Protein AF-A0A968LNF5-F1 (afdb_monomer)

Foldseek 3Di:
DDDDDDDDPDDDDPDCDVVNVVVVVVVVVVVLVVLLVLLLVLVVVVCVVPNPPDDSQSSCVSSVHDGPPSCVPAVDPLLSLLVNLLVVVVVLLVVLLVCPVVPDPQNLLSNLVSVVVCLSNLVCLLCVVVPSVPPDDPVSVVVSVVSLVVSQVVCQVSVCVVQPQDRSSVLVVVLSVLSNVLSPQQDDDPVVVVVCPDPVNVVSHRDRSVSSSVVSVVVSVVSVVVVD

Structure (mmCIF, N/CA/C/O backbone):
data_AF-A0A968LNF5-F1
#
_entry.id   AF-A0A968LNF5-F1
#
loop_
_atom_site.group_PDB
_atom_site.id
_atom_site.type_symbol
_atom_site.label_atom_id
_atom_site.label_alt_id
_atom_site.label_comp_id
_atom_site.label_asym_id
_atom_site.label_entity_id
_atom_site.label_seq_id
_atom_site.pdbx_PDB_ins_code
_atom_site.Cartn_x
_atom_site.Cartn_y
_atom_site.Cartn_z
_atom_site.occupancy
_atom_site.B_iso_or_equiv
_atom_site.auth_seq_id
_atom_site.auth_comp_id
_atom_site.auth_asym_id
_atom_site.auth_atom_id
_atom_site.pdbx_PDB_model_num
ATOM 1 N N . MET A 1 1 ? -6.238 -28.838 82.052 1.00 38.56 1 MET A N 1
ATOM 2 C CA . MET A 1 1 ? -7.611 -29.015 81.545 1.00 38.56 1 MET A CA 1
ATOM 3 C C . MET A 1 1 ? -8.061 -27.668 81.002 1.00 38.56 1 MET A C 1
ATOM 5 O O . MET A 1 1 ? -8.208 -26.760 81.797 1.00 38.56 1 MET A O 1
ATOM 9 N N . VAL A 1 2 ? -8.191 -27.586 79.670 1.00 37.94 2 VAL A N 1
ATOM 10 C CA . VAL A 1 2 ? -9.057 -26.673 78.888 1.00 37.94 2 VAL A CA 1
ATOM 11 C C . VAL A 1 2 ? -8.711 -25.160 78.929 1.00 37.94 2 VAL A C 1
ATOM 13 O O . VAL A 1 2 ? -8.765 -24.549 79.983 1.00 37.94 2 VAL A O 1
ATOM 16 N N . SER A 1 3 ? -8.166 -24.566 77.849 1.00 34.91 3 SER A N 1
ATOM 17 C CA . SER A 1 3 ? -8.835 -24.021 76.629 1.00 34.91 3 SER A CA 1
ATOM 18 C C . SER A 1 3 ? -9.574 -22.697 76.914 1.00 34.91 3 SER A C 1
ATOM 20 O O . SER A 1 3 ? -10.456 -22.688 77.761 1.00 34.91 3 SER A O 1
ATOM 22 N N . LYS A 1 4 ? -9.202 -21.543 76.336 1.00 39.31 4 LYS A N 1
ATOM 23 C CA . LYS A 1 4 ? -9.664 -20.918 75.060 1.00 39.31 4 LYS A CA 1
ATOM 24 C C . LYS A 1 4 ? -9.410 -19.396 75.216 1.00 39.31 4 LYS A C 1
ATOM 26 O O . LYS A 1 4 ? -9.381 -18.948 76.355 1.00 39.31 4 LYS A O 1
ATOM 31 N N . ASP A 1 5 ? -9.320 -18.491 74.248 1.00 40.66 5 ASP A N 1
ATOM 32 C CA . ASP A 1 5 ? -9.231 -18.411 72.784 1.00 40.66 5 ASP A CA 1
ATOM 33 C C . ASP A 1 5 ? -9.095 -16.893 72.480 1.00 40.66 5 ASP A C 1
ATOM 35 O O . ASP A 1 5 ? -9.626 -16.098 73.250 1.00 40.66 5 ASP A O 1
ATOM 39 N N . PHE A 1 6 ? -8.444 -16.546 71.357 1.00 38.19 6 PHE A N 1
ATOM 40 C CA . PHE A 1 6 ? -8.710 -15.405 70.444 1.00 38.19 6 PHE A CA 1
ATOM 41 C C . PHE A 1 6 ? -8.764 -13.959 71.010 1.00 38.19 6 PHE A C 1
ATOM 43 O O . PHE A 1 6 ? -9.465 -13.650 71.957 1.00 38.19 6 PHE A O 1
ATOM 50 N N . ASP A 1 7 ? -8.085 -12.971 70.422 1.00 37.69 7 ASP A N 1
ATOM 51 C CA . ASP A 1 7 ? -8.324 -12.567 69.036 1.00 37.69 7 ASP A CA 1
ATOM 52 C C . ASP A 1 7 ? -7.113 -11.867 68.393 1.00 37.69 7 ASP A C 1
ATOM 54 O O . ASP A 1 7 ? -6.412 -11.059 69.008 1.00 37.69 7 ASP A O 1
ATOM 58 N N . ALA A 1 8 ? -6.887 -12.198 67.125 1.00 40.66 8 ALA A N 1
ATOM 59 C CA . ALA A 1 8 ? -5.811 -11.705 66.286 1.00 40.66 8 ALA A CA 1
ATOM 60 C C . ALA A 1 8 ? -6.389 -10.726 65.258 1.00 40.66 8 ALA A C 1
ATOM 62 O O . ALA A 1 8 ? -6.975 -11.137 64.259 1.00 40.66 8 ALA A O 1
ATOM 63 N N . SER A 1 9 ? -6.156 -9.426 65.446 1.00 38.00 9 SER A N 1
ATOM 64 C CA . SER A 1 9 ? -6.367 -8.441 64.381 1.00 38.00 9 SER A CA 1
ATOM 65 C C . SER A 1 9 ? -5.212 -8.526 63.382 1.00 38.00 9 SER A C 1
ATOM 67 O O . SER A 1 9 ? -4.176 -7.880 63.538 1.00 38.00 9 SER A O 1
ATOM 69 N N . THR A 1 10 ? -5.389 -9.349 62.353 1.00 38.72 10 THR A N 1
ATOM 70 C CA . THR A 1 10 ? -4.507 -9.438 61.187 1.00 38.72 10 THR A CA 1
ATOM 71 C C . THR A 1 10 ? -4.973 -8.450 60.117 1.00 38.72 10 THR A C 1
ATOM 73 O O . THR A 1 10 ? -5.981 -8.664 59.451 1.00 38.72 10 THR A O 1
ATOM 76 N N . SER A 1 11 ? -4.223 -7.364 59.919 1.00 45.16 11 SER A N 1
ATOM 77 C CA . SER A 1 11 ? -4.259 -6.634 58.645 1.00 45.16 11 SER A CA 1
ATOM 78 C C . SER A 1 11 ? -3.631 -7.518 57.555 1.00 45.16 11 SER A C 1
ATOM 80 O O . SER A 1 1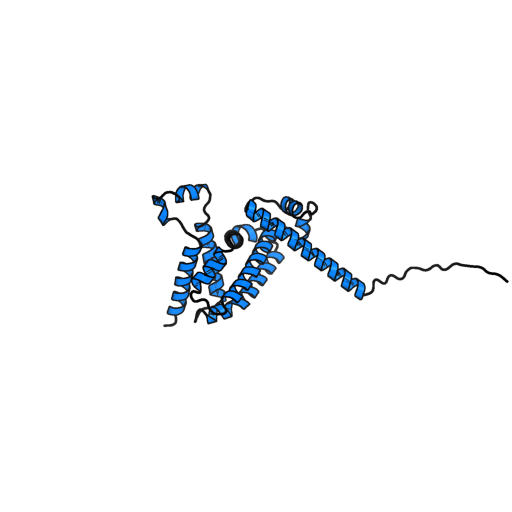1 ? -2.598 -8.142 57.818 1.00 45.16 11 SER A O 1
ATOM 82 N N . PRO A 1 12 ? -4.199 -7.596 56.339 1.00 48.00 12 PRO A N 1
ATOM 83 C CA . PRO A 1 12 ? -3.609 -8.389 55.267 1.00 48.00 12 PRO A CA 1
ATOM 84 C C . PRO A 1 12 ? -2.342 -7.699 54.731 1.00 48.00 12 PRO A C 1
ATOM 86 O O . PRO A 1 12 ? -2.328 -6.472 54.601 1.00 48.00 12 PRO A O 1
ATOM 89 N N . PRO A 1 13 ? -1.272 -8.439 54.386 1.00 47.69 13 PRO A N 1
ATOM 90 C CA . PRO A 1 13 ? -0.140 -7.852 53.695 1.00 47.69 13 PRO A CA 1
ATOM 91 C C . PRO A 1 13 ? -0.510 -7.638 52.222 1.00 47.69 13 PRO A C 1
ATOM 93 O O . PRO A 1 13 ? -0.674 -8.589 51.454 1.00 47.69 13 PRO A O 1
ATOM 96 N N . ASP A 1 14 ? -0.603 -6.372 51.823 1.00 62.22 14 ASP A N 1
ATOM 97 C CA . ASP A 1 14 ? -0.502 -5.946 50.429 1.00 62.22 14 ASP A CA 1
ATOM 98 C C . ASP A 1 14 ? 0.852 -6.391 49.862 1.00 62.22 14 ASP A C 1
ATOM 100 O O . ASP A 1 14 ? 1.885 -5.763 50.095 1.00 62.22 14 ASP A O 1
ATOM 104 N N . ALA A 1 15 ? 0.878 -7.489 49.107 1.00 51.22 15 ALA A N 1
ATOM 105 C CA . ALA A 1 15 ? 2.096 -7.909 48.419 1.00 51.22 15 ALA A CA 1
ATOM 106 C C . ALA A 1 15 ? 1.806 -8.707 47.145 1.00 51.22 15 ALA A C 1
ATOM 108 O O . ALA A 1 15 ? 2.172 -9.875 47.013 1.00 51.22 15 ALA A O 1
ATOM 109 N N . ASN A 1 16 ? 1.220 -8.047 46.143 1.00 57.00 16 ASN A N 1
ATOM 110 C CA . ASN A 1 16 ? 1.291 -8.538 44.768 1.00 57.00 16 ASN A CA 1
ATOM 111 C C . ASN A 1 16 ? 2.784 -8.562 44.347 1.00 57.00 16 ASN A C 1
ATOM 113 O O . ASN A 1 16 ? 3.426 -7.521 44.156 1.00 57.00 16 ASN A O 1
ATOM 117 N N . THR A 1 17 ? 3.389 -9.751 44.307 1.00 54.50 17 THR A N 1
ATOM 118 C CA . THR A 1 17 ? 4.845 -9.953 44.170 1.00 54.50 17 THR A CA 1
ATOM 119 C C . THR A 1 17 ? 5.332 -9.459 42.791 1.00 54.50 17 THR A C 1
ATOM 121 O O . THR A 1 17 ? 4.572 -9.535 41.822 1.00 54.50 17 THR A O 1
ATOM 124 N N . PRO A 1 18 ? 6.575 -8.957 42.617 1.00 57.06 18 PRO A N 1
ATOM 125 C CA . PRO A 1 18 ? 7.067 -8.454 41.321 1.00 57.06 18 PRO A CA 1
ATOM 126 C C . PRO A 1 18 ? 6.871 -9.428 40.143 1.00 57.06 18 PRO A C 1
ATOM 128 O O . PRO A 1 18 ? 6.516 -9.010 39.042 1.00 57.06 18 PRO A O 1
ATOM 131 N N . ALA A 1 19 ? 6.993 -10.735 40.395 1.00 57.72 19 ALA A N 1
ATOM 132 C CA . ALA A 1 19 ? 6.740 -11.788 39.411 1.00 57.72 19 ALA A CA 1
ATOM 133 C C . ALA A 1 19 ? 5.259 -11.896 38.985 1.00 57.72 19 ALA A C 1
ATOM 135 O O . ALA A 1 19 ? 4.971 -12.187 37.823 1.00 57.72 19 ALA A O 1
ATOM 136 N N . GLN A 1 20 ? 4.310 -11.632 39.890 1.00 57.16 20 GLN A N 1
ATOM 137 C CA . GLN A 1 20 ? 2.877 -11.587 39.574 1.00 57.16 20 GLN A CA 1
ATOM 138 C C . GLN A 1 20 ? 2.529 -10.319 38.785 1.00 57.16 20 GLN A C 1
ATOM 140 O O . GLN A 1 20 ? 1.835 -10.416 37.775 1.00 57.16 20 GLN A O 1
ATOM 145 N N . ARG A 1 21 ? 3.113 -9.163 39.138 1.00 60.62 21 ARG A N 1
ATOM 146 C CA . ARG A 1 21 ? 2.990 -7.916 38.355 1.00 60.62 21 ARG A CA 1
ATOM 147 C C . ARG A 1 21 ? 3.552 -8.050 36.935 1.00 60.62 21 ARG A C 1
ATOM 149 O O . ARG A 1 21 ? 2.932 -7.556 35.997 1.00 60.62 21 ARG A O 1
ATOM 156 N N . GLY A 1 22 ? 4.670 -8.757 36.755 1.00 58.44 22 GLY A N 1
ATOM 157 C CA . GLY A 1 22 ? 5.225 -9.071 35.432 1.00 58.44 22 GLY A CA 1
ATOM 158 C C . GLY A 1 22 ? 4.289 -9.937 34.581 1.00 58.44 22 GLY A C 1
ATOM 159 O O . GLY A 1 22 ? 4.019 -9.607 33.427 1.00 58.44 22 GLY A O 1
ATOM 160 N N . LYS A 1 23 ? 3.707 -10.993 35.168 1.00 62.59 23 LYS A N 1
ATOM 161 C CA . LYS A 1 23 ? 2.739 -11.876 34.487 1.00 62.59 23 LYS A CA 1
ATOM 162 C C . LYS A 1 23 ? 1.422 -11.168 34.142 1.00 62.59 23 LYS A C 1
ATOM 164 O O . LYS A 1 23 ? 0.866 -11.407 33.074 1.00 62.59 23 LYS A O 1
ATOM 169 N N . GLN A 1 24 ? 0.933 -10.286 35.015 1.00 65.25 24 GLN A N 1
ATOM 170 C CA . GLN A 1 24 ? -0.302 -9.521 34.800 1.00 65.25 24 GLN A CA 1
ATOM 171 C C . GLN A 1 24 ? -0.126 -8.447 33.713 1.00 65.25 24 GLN A C 1
ATOM 173 O O . GLN A 1 24 ? -0.999 -8.287 32.863 1.00 65.25 24 GLN A O 1
ATOM 178 N N . ARG A 1 25 ? 1.036 -7.775 33.676 1.00 58.59 25 ARG A N 1
ATOM 179 C CA . ARG A 1 25 ? 1.404 -6.822 32.613 1.00 58.59 25 ARG A CA 1
ATOM 180 C C . ARG A 1 25 ? 1.580 -7.501 31.255 1.00 58.59 25 ARG A C 1
ATOM 182 O O . ARG A 1 25 ? 1.054 -6.999 30.268 1.00 58.59 25 ARG A O 1
ATOM 189 N N . ALA A 1 26 ? 2.256 -8.652 31.210 1.00 59.22 26 ALA A N 1
ATOM 190 C CA . ALA A 1 26 ? 2.420 -9.425 29.980 1.00 59.22 26 ALA A CA 1
ATOM 191 C C . ALA A 1 26 ? 1.067 -9.891 29.414 1.00 59.22 26 ALA A C 1
ATOM 193 O O . ALA A 1 26 ? 0.809 -9.700 28.232 1.00 59.22 26 ALA A O 1
ATOM 194 N N . ARG A 1 27 ? 0.163 -10.408 30.263 1.00 63.84 27 ARG A N 1
ATOM 195 C CA . ARG A 1 27 ? -1.207 -10.777 29.858 1.00 63.84 27 ARG A CA 1
ATOM 196 C C . ARG A 1 27 ? -2.001 -9.585 29.319 1.00 63.84 27 ARG A C 1
ATOM 198 O O . ARG A 1 27 ? -2.523 -9.664 28.218 1.00 63.84 27 ARG A O 1
ATOM 205 N N . SER A 1 28 ? -2.001 -8.459 30.033 1.00 72.12 28 SER A N 1
ATOM 206 C CA . SER A 1 28 ? -2.702 -7.242 29.601 1.00 72.12 28 SER A CA 1
ATOM 207 C C . SER A 1 28 ? -2.179 -6.687 28.267 1.00 72.12 28 SER A C 1
ATOM 209 O O . SER A 1 28 ? -2.967 -6.217 27.446 1.00 72.12 28 SER A O 1
ATOM 211 N N . HIS A 1 29 ? -0.868 -6.766 28.016 1.00 66.56 29 HIS A N 1
ATOM 212 C CA . HIS A 1 29 ? -0.280 -6.358 26.739 1.00 66.56 29 HIS A CA 1
ATOM 213 C C . HIS A 1 29 ? -0.664 -7.307 25.593 1.00 66.56 29 HIS A C 1
ATOM 215 O O . HIS A 1 29 ? -1.007 -6.850 24.499 1.00 66.56 29 HIS A O 1
ATOM 221 N N . THR A 1 30 ? -0.643 -8.621 25.840 1.00 70.12 30 THR A N 1
ATOM 222 C CA . THR A 1 30 ? -1.097 -9.632 24.875 1.00 70.12 30 THR A CA 1
ATOM 223 C C . THR A 1 30 ? -2.573 -9.443 24.534 1.00 70.12 30 THR A C 1
ATOM 225 O O . THR A 1 30 ? -2.922 -9.428 23.356 1.00 70.12 30 THR A O 1
ATOM 228 N N . ASP A 1 31 ? -3.421 -9.185 25.531 1.00 82.50 31 ASP A N 1
ATOM 229 C CA . ASP A 1 31 ? -4.847 -8.920 25.328 1.00 82.50 31 ASP A CA 1
ATOM 230 C C . ASP A 1 31 ? -5.063 -7.646 24.502 1.00 82.50 31 ASP A C 1
ATOM 232 O O . ASP A 1 31 ? -5.839 -7.642 23.547 1.00 82.50 31 ASP A O 1
ATOM 236 N N . LYS A 1 32 ? -4.326 -6.568 24.808 1.00 86.62 32 LYS A N 1
ATOM 237 C CA . LYS A 1 32 ? -4.393 -5.312 24.047 1.00 86.62 32 LYS A CA 1
ATOM 238 C C . LYS A 1 32 ? -3.987 -5.516 22.584 1.00 86.62 32 LYS A C 1
ATOM 240 O O . LYS A 1 32 ? -4.643 -4.996 21.683 1.00 86.62 32 LYS A O 1
ATOM 245 N N . THR A 1 33 ? -2.930 -6.287 22.343 1.00 87.94 33 THR A N 1
ATOM 246 C CA . THR A 1 33 ? -2.441 -6.579 20.987 1.00 87.94 33 THR A CA 1
ATOM 247 C C . THR A 1 33 ? -3.454 -7.420 20.215 1.00 87.94 33 THR A C 1
ATOM 249 O O . THR A 1 33 ? -3.820 -7.055 19.103 1.00 87.94 33 THR A O 1
ATOM 252 N N . ALA A 1 34 ? -3.990 -8.477 20.833 1.00 90.38 34 ALA A N 1
ATOM 253 C CA . ALA A 1 34 ? -5.007 -9.329 20.225 1.00 90.38 34 ALA A CA 1
ATOM 254 C C . ALA A 1 34 ? -6.263 -8.537 19.829 1.00 90.38 34 ALA A C 1
ATOM 256 O O . ALA A 1 34 ? -6.794 -8.717 18.734 1.00 90.38 34 ALA A O 1
ATOM 257 N N . ARG A 1 35 ? -6.710 -7.603 20.681 1.00 93.06 35 ARG A N 1
ATOM 258 C CA . ARG A 1 35 ? -7.842 -6.716 20.370 1.00 93.06 35 ARG A CA 1
ATOM 259 C C . ARG A 1 35 ? -7.543 -5.767 19.214 1.00 93.06 35 ARG A C 1
ATOM 261 O O . ARG A 1 35 ? -8.402 -5.591 18.354 1.00 93.06 35 ARG A O 1
ATOM 268 N N . LYS A 1 36 ? -6.335 -5.196 19.159 1.00 93.75 36 LYS A N 1
ATOM 269 C CA . LYS A 1 36 ? -5.905 -4.360 18.029 1.00 93.75 36 LYS A CA 1
ATOM 270 C C . LYS A 1 36 ? -5.938 -5.157 16.719 1.00 93.75 36 LYS A C 1
ATOM 272 O O . LYS A 1 36 ? -6.518 -4.685 15.747 1.00 93.75 36 LYS A O 1
ATOM 277 N N . THR A 1 37 ? -5.402 -6.379 16.713 1.00 93.62 37 THR A N 1
ATOM 278 C CA . THR A 1 37 ? -5.439 -7.280 15.549 1.00 93.62 37 THR A CA 1
ATOM 279 C C . THR A 1 37 ? -6.869 -7.620 15.133 1.00 93.62 37 THR A C 1
ATOM 281 O O . THR A 1 37 ? -7.186 -7.577 13.950 1.00 93.62 37 THR A O 1
ATOM 284 N N . GLN A 1 38 ? -7.756 -7.897 16.092 1.00 95.31 38 GLN A N 1
ATOM 285 C CA . GLN A 1 38 ? -9.162 -8.204 15.819 1.00 95.31 38 GLN A CA 1
ATOM 286 C C . GLN A 1 38 ? -9.891 -7.035 15.134 1.00 95.31 38 GLN A C 1
ATOM 288 O O . GLN A 1 38 ? -10.646 -7.244 14.187 1.00 95.31 38 GLN A O 1
ATOM 293 N N . LEU A 1 39 ? -9.642 -5.801 15.586 1.00 96.56 39 LEU A N 1
ATOM 294 C CA . L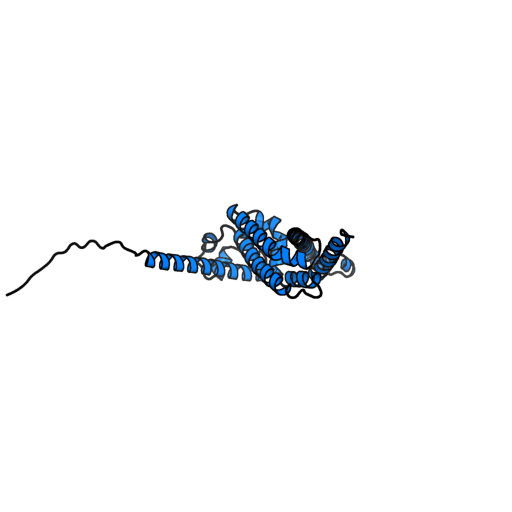EU A 1 39 ? -10.187 -4.590 14.967 1.00 96.56 39 LEU A CA 1
ATOM 295 C C . LEU A 1 39 ? -9.621 -4.353 13.560 1.00 96.56 39 LEU A C 1
ATOM 297 O O . LEU A 1 39 ? -10.382 -4.008 12.660 1.00 96.56 39 LEU A O 1
ATOM 301 N N . LEU A 1 40 ? -8.314 -4.561 13.358 1.00 96.31 40 LEU A N 1
ATOM 302 C CA . LEU A 1 40 ? -7.683 -4.436 12.039 1.00 96.31 40 LEU A CA 1
ATOM 303 C C . LEU A 1 40 ? -8.242 -5.454 11.043 1.00 96.31 40 LEU A C 1
ATOM 305 O O . LEU A 1 40 ? -8.544 -5.086 9.914 1.00 96.31 40 LEU A O 1
ATOM 309 N N . GLN A 1 41 ? -8.444 -6.702 11.471 1.00 96.50 41 GLN A N 1
ATOM 310 C CA . GLN A 1 41 ? -9.043 -7.741 10.635 1.00 96.50 41 GLN A CA 1
ATOM 311 C C . GLN A 1 41 ? -10.483 -7.384 10.238 1.00 96.50 41 GLN A C 1
ATOM 313 O O . GLN A 1 41 ? -10.837 -7.441 9.063 1.00 96.50 41 GLN A O 1
ATOM 318 N N . ALA A 1 42 ? -11.296 -6.936 11.199 1.00 97.06 42 ALA A N 1
ATOM 319 C CA . ALA A 1 42 ? -12.662 -6.494 10.930 1.00 97.06 42 ALA A CA 1
ATOM 320 C C . ALA A 1 42 ? -12.707 -5.306 9.952 1.00 97.06 42 ALA A C 1
ATOM 322 O O . ALA A 1 42 ? -13.553 -5.266 9.060 1.00 97.06 42 ALA A O 1
ATOM 323 N N . ALA A 1 43 ? -11.789 -4.349 10.097 1.00 96.62 43 ALA A N 1
ATOM 324 C CA . ALA A 1 43 ? -11.680 -3.226 9.178 1.00 96.62 43 ALA A CA 1
ATOM 325 C C . ALA A 1 43 ? -11.203 -3.643 7.784 1.00 96.62 43 ALA A C 1
ATOM 327 O O . ALA A 1 43 ? -11.738 -3.146 6.799 1.00 96.62 43 ALA A O 1
ATOM 328 N N . ALA A 1 44 ? -10.245 -4.569 7.690 1.00 95.88 44 ALA A N 1
ATOM 329 C CA . ALA A 1 44 ? -9.766 -5.105 6.421 1.00 95.88 44 ALA A CA 1
ATOM 330 C C . ALA A 1 44 ? -10.901 -5.761 5.626 1.00 95.88 44 ALA A C 1
ATOM 332 O O . ALA A 1 44 ? -11.051 -5.493 4.438 1.00 95.88 44 ALA A O 1
ATOM 333 N N . GLU A 1 45 ? -11.726 -6.566 6.296 1.00 96.00 45 GLU A N 1
ATOM 334 C CA . GLU A 1 45 ? -12.892 -7.213 5.692 1.00 96.00 45 GLU A CA 1
ATOM 335 C C . GLU A 1 45 ? -13.950 -6.193 5.246 1.00 96.00 45 GLU A C 1
ATOM 337 O O . GLU A 1 45 ? -14.407 -6.247 4.108 1.00 96.00 45 GLU A O 1
ATOM 342 N N . LEU A 1 46 ? -14.306 -5.222 6.099 1.00 95.94 46 LEU A N 1
ATOM 343 C CA . LEU A 1 46 ? -15.254 -4.158 5.725 1.00 95.94 46 LEU A CA 1
ATOM 344 C C . LEU A 1 46 ? -14.749 -3.313 4.557 1.00 95.94 46 LEU A C 1
ATOM 346 O O . LEU A 1 46 ? -15.534 -2.917 3.700 1.00 95.94 46 LEU A O 1
ATOM 350 N N . HIS A 1 47 ? -13.448 -3.041 4.523 1.00 94.12 47 HIS A N 1
ATOM 351 C CA . HIS A 1 47 ? -12.836 -2.272 3.455 1.00 94.12 47 HIS A CA 1
ATOM 352 C C . HIS A 1 47 ? -12.836 -3.042 2.131 1.00 94.12 47 HIS A C 1
ATOM 354 O O . HIS A 1 47 ? -13.122 -2.460 1.099 1.00 94.12 47 HIS A O 1
ATOM 360 N N . THR A 1 48 ? -12.621 -4.360 2.144 1.00 91.06 48 THR A N 1
ATOM 361 C CA . THR A 1 48 ? -12.775 -5.191 0.936 1.00 91.06 48 THR A CA 1
ATOM 362 C C . THR A 1 48 ? -14.221 -5.253 0.432 1.00 91.06 48 THR A C 1
ATOM 364 O O . THR A 1 48 ? -14.445 -5.393 -0.766 1.00 91.06 48 THR A O 1
ATOM 367 N N . GLU A 1 49 ? -15.212 -5.160 1.320 1.00 90.50 49 GLU A N 1
ATOM 368 C CA . GLU A 1 49 ? -16.630 -5.209 0.943 1.00 90.50 49 GLU A CA 1
ATOM 369 C C . GLU A 1 49 ? -17.160 -3.871 0.403 1.00 90.50 49 GLU A C 1
ATOM 371 O O . GLU A 1 49 ? -18.066 -3.860 -0.433 1.00 90.50 49 GLU A O 1
ATOM 376 N N . ARG A 1 50 ? -16.676 -2.746 0.944 1.00 88.56 50 ARG A N 1
ATOM 377 C CA . ARG A 1 50 ? -17.321 -1.426 0.816 1.00 88.56 50 ARG A CA 1
ATOM 378 C C . ARG A 1 50 ? -16.331 -0.270 0.646 1.00 88.56 50 ARG A C 1
ATOM 380 O O . ARG A 1 50 ? -16.698 0.873 0.907 1.00 88.56 50 ARG A O 1
ATOM 387 N N . ASP A 1 51 ? -15.083 -0.539 0.278 1.00 86.88 51 ASP A N 1
ATOM 388 C CA . ASP A 1 51 ? -14.012 0.456 0.170 1.00 86.88 51 ASP A CA 1
ATOM 389 C C . ASP A 1 51 ? -13.953 1.339 1.433 1.00 86.88 51 ASP A C 1
ATOM 391 O O . ASP A 1 51 ? -13.917 0.849 2.567 1.00 86.88 51 ASP A O 1
ATOM 395 N N . LEU A 1 52 ? -13.949 2.662 1.287 1.00 86.81 52 LEU A N 1
ATOM 396 C CA . LEU A 1 52 ? -13.961 3.607 2.401 1.00 86.81 52 LEU A CA 1
ATOM 397 C C . LEU A 1 52 ? -15.369 3.867 2.967 1.00 86.81 52 LEU A C 1
ATOM 399 O O . LEU A 1 52 ? -15.515 4.742 3.812 1.00 86.81 52 LEU A O 1
ATOM 403 N N . GLU A 1 53 ? -16.417 3.141 2.589 1.00 91.19 53 GLU A N 1
ATOM 404 C CA . GLU A 1 53 ? -17.799 3.422 3.009 1.00 91.19 53 GLU A CA 1
ATOM 405 C C . GLU A 1 53 ? -18.232 2.667 4.280 1.00 91.19 53 GLU A C 1
ATOM 407 O O . GLU A 1 53 ? -19.346 2.158 4.360 1.00 91.19 53 GLU A O 1
ATOM 412 N N . TRP A 1 54 ? -17.375 2.589 5.300 1.00 94.94 54 TRP A N 1
ATOM 413 C CA . TRP A 1 54 ? -17.685 1.990 6.612 1.00 94.94 54 TRP A CA 1
ATOM 414 C C . TRP A 1 54 ? -17.361 2.928 7.784 1.00 94.94 54 TRP A C 1
ATOM 416 O O . TRP A 1 54 ? -16.663 3.935 7.642 1.00 94.94 54 TRP A O 1
ATOM 426 N N . THR A 1 55 ? -17.851 2.595 8.975 1.00 95.69 55 THR A N 1
ATOM 427 C CA . THR A 1 55 ? -17.700 3.381 10.207 1.00 95.69 55 THR A CA 1
ATOM 428 C C . THR A 1 55 ? -16.945 2.622 11.299 1.00 95.69 55 THR A C 1
ATOM 430 O O . THR A 1 55 ? -16.950 1.394 11.363 1.00 95.69 55 THR A O 1
ATOM 433 N N . MET A 1 56 ? -16.345 3.355 12.241 1.00 96.12 56 MET A N 1
ATOM 434 C CA . MET A 1 56 ? -15.668 2.770 13.412 1.00 96.12 56 MET A CA 1
ATOM 435 C C . MET A 1 56 ? -16.603 1.911 14.281 1.00 96.12 56 MET A C 1
ATOM 437 O O . MET A 1 56 ? -16.147 0.990 14.964 1.00 96.12 56 MET A O 1
ATOM 441 N N . LEU A 1 57 ? -17.908 2.210 14.259 1.00 96.19 57 LEU A N 1
ATOM 442 C CA . LEU A 1 57 ? -18.942 1.451 14.960 1.00 96.19 57 LEU A CA 1
ATOM 443 C C . LEU A 1 57 ? -19.173 0.081 14.308 1.00 96.19 57 LEU A C 1
ATOM 445 O O . LEU A 1 57 ? -19.282 -0.916 15.018 1.00 96.19 57 LEU A O 1
ATOM 449 N N . GLU A 1 58 ? -19.220 0.032 12.974 1.00 96.69 58 GLU A N 1
ATOM 450 C CA . GLU A 1 58 ? -19.336 -1.218 12.212 1.00 96.69 58 GLU A CA 1
ATOM 451 C C . GLU A 1 58 ? -18.100 -2.099 12.412 1.00 96.69 58 GLU A C 1
ATOM 453 O O . GLU A 1 58 ? -18.248 -3.303 12.600 1.00 96.69 58 GLU A O 1
ATOM 458 N N . VAL A 1 59 ? -16.900 -1.507 12.488 1.00 97.56 59 VAL A N 1
ATOM 459 C CA . VAL A 1 59 ? -15.668 -2.243 12.830 1.00 97.56 59 VAL A CA 1
ATOM 460 C C . VAL A 1 59 ? -15.775 -2.884 14.216 1.00 97.56 59 VAL A C 1
ATOM 462 O O . VAL A 1 59 ? -15.491 -4.072 14.359 1.00 97.56 59 VAL A O 1
ATOM 465 N N . ALA A 1 60 ? -16.227 -2.140 15.238 1.00 96.06 60 ALA A N 1
ATOM 466 C CA . ALA A 1 60 ? -16.426 -2.698 16.581 1.00 96.06 60 ALA A CA 1
ATOM 467 C C . ALA A 1 60 ? -17.426 -3.862 16.563 1.00 96.06 60 ALA A C 1
ATOM 469 O O . ALA A 1 60 ? -17.160 -4.912 17.144 1.00 96.06 60 ALA A O 1
ATOM 470 N N . ALA A 1 61 ? -18.556 -3.680 15.873 1.00 96.56 61 ALA A N 1
ATOM 471 C CA . ALA A 1 61 ? -19.600 -4.689 15.771 1.00 96.56 61 ALA A CA 1
ATOM 472 C C . ALA A 1 61 ? -19.101 -5.957 15.063 1.00 96.56 61 ALA A C 1
ATOM 474 O O . ALA A 1 61 ? -19.302 -7.055 15.578 1.00 96.56 61 ALA A O 1
ATOM 475 N N . LYS A 1 62 ? -18.393 -5.814 13.935 1.00 96.50 62 LYS A N 1
ATOM 476 C CA . LYS A 1 62 ? -17.823 -6.943 13.187 1.00 96.50 62 LYS A CA 1
ATOM 477 C C . LYS A 1 62 ? -16.722 -7.660 13.970 1.00 96.50 62 LYS A C 1
ATOM 479 O O . LYS A 1 62 ? -16.643 -8.882 13.938 1.00 96.50 62 LYS A O 1
ATOM 484 N N . ALA A 1 63 ? -15.945 -6.926 14.764 1.00 96.00 63 ALA A N 1
ATOM 485 C CA . ALA A 1 63 ? -14.995 -7.498 15.713 1.00 96.00 63 ALA A CA 1
ATOM 486 C C . ALA A 1 63 ? -15.665 -8.149 16.945 1.00 96.00 63 ALA A C 1
ATOM 488 O O . ALA A 1 63 ? -14.963 -8.677 17.803 1.00 96.00 63 ALA A O 1
ATOM 489 N N . GLY A 1 64 ? -16.994 -8.106 17.094 1.00 94.75 64 GLY A N 1
ATOM 490 C CA . GLY A 1 64 ? -17.684 -8.631 18.278 1.00 94.75 64 GLY A CA 1
ATOM 491 C C . GLY A 1 64 ? -17.349 -7.868 19.567 1.00 94.75 64 GLY A C 1
ATOM 492 O O . GLY A 1 64 ? -17.338 -8.448 20.653 1.00 94.75 64 GLY A O 1
ATOM 493 N N . LEU A 1 65 ? -17.025 -6.578 19.453 1.00 93.69 65 LEU A N 1
ATOM 494 C CA . LEU A 1 65 ? -16.632 -5.698 20.553 1.00 93.69 65 LEU A CA 1
ATOM 495 C C . LEU A 1 65 ? -17.723 -4.670 20.865 1.00 93.69 65 LEU A C 1
ATOM 497 O O . LEU A 1 65 ? -18.556 -4.320 20.029 1.00 93.69 65 LEU A O 1
ATOM 501 N N . ALA A 1 66 ? -17.706 -4.150 22.094 1.00 92.62 66 ALA A N 1
ATOM 502 C CA . ALA A 1 66 ? -18.659 -3.133 22.520 1.00 92.62 66 ALA A CA 1
ATOM 503 C C . ALA A 1 66 ? -18.503 -1.840 21.703 1.00 92.62 66 ALA A C 1
ATOM 505 O O . ALA A 1 66 ? -17.391 -1.456 21.322 1.00 92.62 66 ALA A O 1
ATOM 506 N N . LYS A 1 67 ? -19.616 -1.128 21.489 1.00 89.31 67 LYS A N 1
ATOM 507 C CA . LYS A 1 67 ? -19.628 0.185 20.827 1.00 89.31 67 LYS A CA 1
ATOM 508 C C . LYS A 1 67 ? -18.608 1.120 21.482 1.00 89.31 67 LYS A C 1
ATOM 510 O O . LYS A 1 67 ? -18.521 1.194 22.702 1.00 89.31 67 LYS A O 1
ATOM 515 N N . GLY A 1 68 ? -17.830 1.819 20.662 1.00 87.44 68 GLY A N 1
ATOM 516 C CA . GLY A 1 68 ? -16.786 2.730 21.132 1.00 87.44 68 GLY A CA 1
ATOM 517 C C . GLY A 1 68 ? -15.443 2.067 21.460 1.00 87.44 68 GLY A C 1
ATOM 518 O O . GLY A 1 68 ? -14.457 2.782 21.603 1.00 87.44 68 GLY A O 1
ATOM 519 N N . THR A 1 69 ? -15.356 0.728 21.495 1.00 90.88 69 THR A N 1
ATOM 520 C CA . THR A 1 69 ? -14.094 0.022 21.793 1.00 90.88 69 THR A CA 1
ATOM 521 C C . THR A 1 69 ? -13.006 0.357 20.775 1.00 90.88 69 THR A C 1
ATOM 523 O O . THR A 1 69 ? -11.854 0.500 21.165 1.00 90.88 69 THR A O 1
ATOM 526 N N . THR A 1 70 ? -13.351 0.566 19.498 1.00 92.31 70 THR A N 1
ATOM 527 C CA . THR A 1 70 ? -12.393 0.967 18.452 1.00 92.31 70 THR A CA 1
ATOM 528 C C . THR A 1 70 ? -11.629 2.243 18.820 1.00 92.31 70 THR A C 1
ATOM 530 O O . THR A 1 70 ? -10.416 2.296 18.632 1.00 92.31 70 THR A O 1
ATOM 533 N N . TYR A 1 71 ? -12.302 3.224 19.435 1.00 93.19 71 TYR A N 1
ATOM 534 C CA . TYR A 1 71 ? -11.703 4.510 19.817 1.00 93.19 71 TYR A CA 1
ATOM 535 C C . TYR A 1 71 ? -10.695 4.413 20.971 1.00 93.19 71 TYR A C 1
ATOM 537 O O . TYR A 1 71 ? -9.910 5.334 21.180 1.00 93.19 71 TYR A O 1
ATOM 545 N N . LEU A 1 72 ? -10.663 3.288 21.695 1.00 91.44 72 LEU A N 1
ATOM 546 C CA . LEU A 1 72 ? -9.620 3.010 22.689 1.00 91.44 72 LEU A CA 1
ATOM 547 C C . LEU A 1 72 ? -8.275 2.638 22.041 1.00 91.44 72 LEU A C 1
ATOM 549 O O . LEU A 1 72 ? -7.242 2.678 22.713 1.00 91.44 72 LEU A O 1
ATOM 553 N N . TYR A 1 73 ? -8.289 2.244 20.763 1.00 92.12 73 TYR A N 1
ATOM 554 C CA . TYR A 1 73 ? -7.116 1.771 20.019 1.00 92.12 73 TYR A CA 1
ATOM 555 C C . TYR A 1 73 ? -6.728 2.699 18.870 1.00 92.12 73 TYR A C 1
ATOM 557 O O . TYR A 1 73 ? -5.539 2.821 18.590 1.00 92.12 73 TYR A O 1
ATOM 565 N N . PHE A 1 74 ? -7.707 3.341 18.232 1.00 92.69 74 PHE A N 1
ATOM 566 C CA . PHE A 1 74 ? -7.510 4.216 17.080 1.00 92.69 74 PHE A CA 1
ATOM 567 C C . PHE A 1 74 ? -8.402 5.447 17.230 1.00 92.69 74 PHE A C 1
ATOM 569 O O . PHE A 1 74 ? -9.623 5.317 17.329 1.00 92.69 74 PHE A O 1
ATOM 576 N N . ARG A 1 75 ? -7.812 6.644 17.265 1.00 91.44 75 ARG A N 1
ATOM 577 C CA . ARG A 1 75 ? -8.548 7.895 17.521 1.00 91.44 75 ARG A CA 1
ATOM 578 C C . ARG A 1 75 ? -9.488 8.239 16.374 1.00 91.44 75 ARG A C 1
ATOM 580 O O . ARG A 1 75 ? -10.576 8.765 16.601 1.00 91.44 75 ARG A O 1
ATOM 587 N N . THR A 1 76 ? -9.063 7.933 15.156 1.00 93.12 76 THR A N 1
ATOM 588 C CA . THR A 1 76 ? -9.783 8.238 13.923 1.00 93.12 76 THR A CA 1
ATOM 589 C C . THR A 1 76 ? -9.839 7.015 13.019 1.00 93.12 76 THR A C 1
ATOM 591 O O . THR A 1 76 ? -9.144 6.015 13.226 1.00 93.12 76 THR A O 1
ATOM 594 N N . LYS A 1 77 ? -10.708 7.086 12.012 1.00 93.56 77 LYS A N 1
ATOM 595 C CA . LYS A 1 77 ? -10.794 6.059 10.976 1.00 93.56 77 LYS A CA 1
ATOM 596 C C . LYS A 1 77 ? -9.515 6.021 10.142 1.00 93.56 77 LYS A C 1
ATOM 598 O O . LYS A 1 77 ? -9.056 4.950 9.765 1.00 93.56 77 LYS A O 1
ATOM 603 N N . GLU A 1 78 ? -8.941 7.186 9.895 1.00 94.69 78 GLU A N 1
ATOM 604 C CA . GLU A 1 78 ? -7.700 7.410 9.175 1.00 94.69 78 GLU A CA 1
ATOM 605 C C . GLU A 1 78 ? -6.515 6.779 9.904 1.00 94.69 78 GLU A C 1
ATOM 607 O O . GLU A 1 78 ? -5.706 6.113 9.268 1.00 94.69 78 GLU A O 1
ATOM 612 N N . GLU A 1 79 ? -6.451 6.886 11.238 1.00 94.56 79 GLU A N 1
ATOM 613 C CA . GLU A 1 79 ? -5.431 6.183 12.026 1.00 94.56 79 GLU A CA 1
ATOM 614 C C . GLU A 1 79 ? -5.572 4.658 11.894 1.00 94.56 79 GLU A C 1
ATOM 616 O O . GLU A 1 79 ? -4.575 3.957 11.723 1.00 94.56 79 GLU A O 1
ATOM 621 N N . LEU A 1 80 ? -6.803 4.137 11.918 1.00 95.06 80 LEU A N 1
ATOM 622 C CA . LEU A 1 80 ? -7.054 2.709 11.716 1.00 95.06 80 LEU A CA 1
ATOM 623 C C . LEU A 1 80 ? -6.656 2.252 10.300 1.00 95.06 80 LEU A C 1
ATOM 625 O O . LEU A 1 80 ? -6.033 1.203 10.147 1.00 95.06 80 LEU A O 1
ATOM 629 N N . LEU A 1 81 ? -6.992 3.037 9.273 1.00 95.62 81 LEU A N 1
ATOM 630 C CA . LEU A 1 81 ? -6.629 2.771 7.878 1.00 95.62 81 LEU A CA 1
ATOM 631 C C . LEU A 1 81 ? -5.116 2.845 7.652 1.00 95.62 81 LEU A C 1
ATOM 633 O O . LEU A 1 81 ? -4.570 2.024 6.921 1.00 95.62 81 LEU A O 1
ATOM 637 N N . LEU A 1 82 ? -4.426 3.785 8.299 1.00 95.62 82 LEU A N 1
ATOM 638 C CA . LEU A 1 82 ? -2.972 3.895 8.228 1.00 95.62 82 LEU A CA 1
ATOM 639 C C . LEU A 1 82 ? -2.285 2.694 8.882 1.00 95.62 82 LEU A C 1
ATOM 641 O O . LEU A 1 82 ? -1.297 2.183 8.362 1.00 95.62 82 LEU A O 1
ATOM 645 N N . GLU A 1 83 ? -2.809 2.213 10.006 1.00 95.56 83 GLU A N 1
ATOM 646 C CA . GLU A 1 83 ? -2.304 1.007 10.668 1.00 95.56 83 GLU A CA 1
ATOM 647 C C . GLU A 1 83 ? -2.584 -0.257 9.837 1.00 95.56 83 GLU A C 1
ATOM 649 O O . GLU A 1 83 ? -1.743 -1.155 9.788 1.00 95.56 83 GLU A O 1
ATOM 654 N N . LEU A 1 84 ? -3.703 -0.301 9.107 1.00 96.00 84 LEU A N 1
ATOM 655 C CA . LEU A 1 84 ? -3.974 -1.346 8.118 1.00 96.00 84 LEU A CA 1
ATOM 656 C C . LEU A 1 84 ? -2.981 -1.290 6.943 1.00 96.00 84 LEU A C 1
ATOM 658 O O . LEU A 1 84 ? -2.374 -2.306 6.614 1.00 96.00 84 LEU A O 1
ATOM 662 N N . LEU A 1 85 ? -2.739 -0.104 6.373 1.00 96.69 85 LEU A N 1
ATOM 663 C CA . LEU A 1 85 ? -1.721 0.104 5.336 1.00 96.69 85 LEU A CA 1
ATOM 664 C C . LEU A 1 85 ? -0.317 -0.279 5.833 1.00 96.69 85 LEU A C 1
ATOM 666 O O . LEU A 1 85 ? 0.459 -0.886 5.102 1.00 96.69 85 LEU A O 1
ATOM 670 N N . THR A 1 86 ? 0.007 0.035 7.088 1.00 96.88 86 THR A N 1
ATOM 671 C CA . THR A 1 86 ? 1.285 -0.335 7.718 1.00 96.88 86 THR A CA 1
ATOM 672 C C . THR A 1 86 ? 1.464 -1.851 7.751 1.00 96.88 86 THR A C 1
ATOM 674 O O . THR A 1 86 ? 2.540 -2.344 7.420 1.00 96.88 86 THR A O 1
ATOM 677 N N . ALA A 1 87 ? 0.416 -2.597 8.115 1.00 96.12 87 ALA A N 1
ATOM 678 C CA . ALA A 1 87 ? 0.447 -4.057 8.115 1.00 96.12 87 ALA A CA 1
ATOM 679 C C . ALA A 1 87 ? 0.620 -4.631 6.697 1.00 96.12 87 ALA A C 1
ATOM 681 O O . ALA A 1 87 ? 1.415 -5.549 6.502 1.00 96.12 87 ALA A O 1
ATOM 682 N N . ASP A 1 88 ? -0.056 -4.056 5.700 1.00 96.81 88 ASP A N 1
ATOM 683 C CA . ASP A 1 88 ? 0.081 -4.482 4.303 1.00 96.81 88 ASP A CA 1
ATOM 684 C C . ASP A 1 88 ? 1.495 -4.230 3.758 1.00 96.81 88 ASP A C 1
ATOM 686 O O . ASP A 1 88 ? 2.093 -5.111 3.132 1.00 96.81 88 ASP A O 1
ATOM 690 N N . LEU A 1 89 ? 2.056 -3.050 4.040 1.00 97.94 89 LEU A N 1
ATOM 691 C CA . LEU A 1 89 ? 3.423 -2.688 3.668 1.00 97.94 89 LEU A CA 1
ATOM 692 C C . LEU A 1 89 ? 4.453 -3.572 4.369 1.00 97.94 89 LEU A C 1
ATOM 694 O O . LEU A 1 89 ? 5.418 -3.985 3.738 1.00 97.94 89 LEU A O 1
ATOM 698 N N . GLU A 1 90 ? 4.261 -3.882 5.651 1.00 97.69 90 GLU A N 1
ATOM 699 C CA . GLU A 1 90 ? 5.136 -4.778 6.414 1.00 97.69 90 GLU A CA 1
ATOM 700 C C . GLU A 1 90 ? 5.267 -6.133 5.716 1.00 97.69 90 GLU A C 1
ATOM 702 O O . GLU A 1 90 ? 6.379 -6.588 5.436 1.00 97.69 90 GLU A O 1
ATOM 707 N N . THR A 1 91 ? 4.126 -6.748 5.395 1.00 97.38 91 THR A N 1
ATOM 708 C CA . THR A 1 91 ? 4.085 -8.017 4.670 1.00 97.38 91 THR A CA 1
ATOM 709 C C . THR A 1 91 ? 4.705 -7.876 3.283 1.00 97.38 91 THR A C 1
ATOM 711 O O . THR A 1 91 ? 5.521 -8.707 2.896 1.00 97.38 91 THR A O 1
ATOM 714 N N . TRP A 1 92 ? 4.392 -6.807 2.546 1.00 98.31 92 TRP A N 1
ATOM 715 C CA . TRP A 1 92 ? 4.970 -6.576 1.223 1.00 98.31 92 TRP A CA 1
ATOM 716 C C . TRP A 1 92 ? 6.496 -6.420 1.251 1.00 98.31 92 TRP A 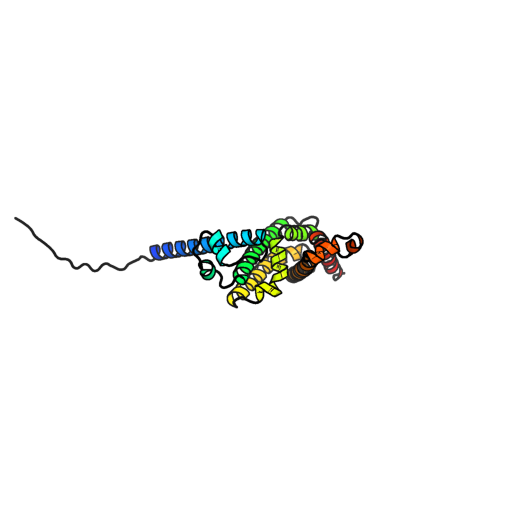C 1
ATOM 718 O O . TRP A 1 92 ? 7.173 -7.069 0.458 1.00 98.31 92 TRP A O 1
ATOM 728 N N . PHE A 1 93 ? 7.055 -5.632 2.174 1.00 98.19 93 PHE A N 1
ATOM 729 C CA . PHE A 1 93 ? 8.504 -5.476 2.326 1.00 98.19 93 PHE A CA 1
ATOM 730 C C . PHE A 1 93 ? 9.184 -6.808 2.653 1.00 98.19 93 PHE A C 1
ATOM 732 O O . PHE A 1 93 ? 10.249 -7.100 2.108 1.00 98.19 93 PHE A O 1
ATOM 739 N N . GLN A 1 94 ? 8.583 -7.617 3.531 1.00 97.00 94 GLN A N 1
ATOM 740 C CA . GLN A 1 94 ? 9.123 -8.926 3.899 1.00 97.00 94 GLN A CA 1
ATOM 741 C C . GLN A 1 94 ? 9.099 -9.907 2.719 1.00 97.00 94 GLN A C 1
ATOM 743 O O . GLN A 1 94 ? 10.097 -10.584 2.451 1.00 97.00 94 GLN A O 1
ATOM 748 N N . ASP A 1 95 ? 7.982 -9.961 1.996 1.00 97.38 95 ASP A N 1
ATOM 749 C CA . ASP A 1 95 ? 7.828 -10.832 0.834 1.00 97.38 95 ASP A CA 1
ATOM 750 C C . ASP A 1 95 ? 8.748 -10.393 -0.305 1.00 97.38 95 ASP A C 1
ATOM 752 O O . ASP A 1 95 ? 9.397 -11.228 -0.928 1.00 97.38 95 ASP A O 1
ATOM 756 N N . LEU A 1 96 ? 8.867 -9.086 -0.550 1.00 96.88 96 LEU A N 1
ATOM 757 C CA . LEU A 1 96 ? 9.767 -8.554 -1.564 1.00 96.88 96 LEU A CA 1
ATOM 758 C C . LEU A 1 96 ? 11.223 -8.886 -1.226 1.00 96.88 96 LEU A C 1
ATOM 760 O O . LEU A 1 96 ? 11.902 -9.477 -2.056 1.00 96.88 96 LEU A O 1
ATOM 764 N N . ALA A 1 97 ? 11.679 -8.617 0.001 1.00 95.75 97 ALA A N 1
ATOM 765 C CA . ALA A 1 97 ? 13.040 -8.955 0.426 1.00 95.75 97 ALA A CA 1
ATOM 766 C C . ALA A 1 97 ? 13.359 -10.457 0.289 1.00 95.75 97 ALA A C 1
ATOM 768 O O . ALA A 1 97 ? 14.502 -10.833 0.032 1.00 95.75 97 ALA A O 1
ATOM 769 N N . THR A 1 98 ? 12.351 -11.317 0.459 1.00 95.44 98 THR A N 1
ATOM 770 C CA . THR A 1 98 ? 12.483 -12.767 0.255 1.00 95.44 98 THR A CA 1
ATOM 771 C C . THR A 1 98 ? 12.560 -13.110 -1.235 1.00 95.44 98 THR A C 1
ATOM 773 O O . THR A 1 98 ? 13.432 -13.863 -1.651 1.00 95.44 98 THR A O 1
ATOM 776 N N . ASN A 1 99 ? 11.695 -12.517 -2.057 1.00 93.75 99 ASN A N 1
ATOM 777 C CA . ASN A 1 99 ? 11.591 -12.804 -3.491 1.00 93.75 99 ASN A CA 1
ATOM 778 C C . ASN A 1 99 ? 12.717 -12.189 -4.337 1.00 93.75 99 ASN A C 1
ATOM 780 O O . ASN A 1 99 ? 12.880 -12.564 -5.495 1.00 93.75 99 ASN A O 1
ATOM 784 N N . LEU A 1 100 ? 13.481 -11.247 -3.779 1.00 93.94 100 LEU A N 1
ATOM 785 C CA . LEU A 1 100 ? 14.685 -10.699 -4.402 1.00 93.94 100 LEU A CA 1
ATOM 786 C C . LEU A 1 100 ? 15.930 -11.575 -4.192 1.00 93.94 100 LEU A C 1
ATOM 788 O O . LEU A 1 100 ? 16.979 -11.277 -4.764 1.00 93.94 100 LEU A O 1
ATOM 792 N N . ASN A 1 101 ? 15.832 -12.646 -3.394 1.00 92.56 101 ASN A N 1
ATOM 793 C CA . ASN A 1 101 ? 16.932 -13.569 -3.140 1.00 92.56 101 ASN A CA 1
ATOM 794 C C . ASN A 1 101 ? 16.498 -15.047 -3.308 1.00 92.56 101 ASN A C 1
ATOM 796 O O . ASN A 1 101 ? 15.843 -15.593 -2.419 1.00 92.56 101 ASN A O 1
ATOM 800 N N . PRO A 1 102 ? 16.897 -15.734 -4.397 1.00 94.00 102 PRO A N 1
ATOM 801 C CA . PRO A 1 102 ? 17.831 -15.273 -5.426 1.00 94.00 102 PRO A CA 1
ATOM 802 C C . PRO A 1 102 ? 17.241 -14.161 -6.315 1.00 94.00 102 PRO A C 1
ATOM 804 O O . PRO A 1 102 ? 16.018 -14.045 -6.403 1.00 94.00 102 PRO A O 1
ATOM 807 N N . PRO A 1 103 ? 18.092 -13.370 -6.998 1.00 95.19 103 PRO A N 1
ATOM 808 C CA . PRO A 1 103 ? 17.645 -12.332 -7.921 1.00 95.19 103 PRO A CA 1
ATOM 809 C C . PRO A 1 103 ? 16.640 -12.868 -8.951 1.00 95.19 103 PRO A C 1
ATOM 811 O O . PRO A 1 103 ? 16.933 -13.871 -9.614 1.00 95.19 103 PRO A O 1
ATOM 814 N N . PRO A 1 104 ? 15.473 -12.223 -9.130 1.00 95.62 104 PRO A N 1
ATOM 815 C CA . PRO A 1 104 ? 14.534 -12.626 -10.164 1.00 95.62 104 PRO A CA 1
ATOM 816 C C . PRO A 1 104 ? 15.127 -12.351 -11.555 1.00 95.62 104 PRO A C 1
ATOM 818 O O . PRO A 1 104 ? 15.869 -11.381 -11.725 1.00 95.62 104 PRO A O 1
ATOM 821 N N . PRO A 1 105 ? 14.759 -13.140 -12.583 1.00 94.88 105 PRO A N 1
ATOM 822 C CA . PRO A 1 105 ? 15.203 -12.890 -13.958 1.00 94.88 105 PRO A CA 1
ATOM 823 C C . PRO A 1 105 ? 14.716 -11.534 -14.483 1.00 94.88 105 PRO A C 1
ATOM 825 O O . PRO A 1 105 ? 15.340 -10.943 -15.360 1.00 94.88 105 PRO A O 1
ATOM 828 N N . ASP A 1 106 ? 13.600 -11.045 -13.938 1.00 96.31 106 ASP A N 1
ATOM 829 C CA . ASP A 1 106 ? 12.996 -9.774 -14.294 1.00 96.31 106 ASP A CA 1
ATOM 830 C C . ASP A 1 106 ? 12.572 -9.001 -13.045 1.00 96.31 106 ASP A C 1
ATOM 832 O O . ASP A 1 106 ? 11.486 -9.201 -12.494 1.00 96.31 106 ASP A O 1
ATOM 836 N N . LEU A 1 107 ? 13.454 -8.116 -12.582 1.00 96.88 107 LEU A N 1
ATOM 837 C CA . LEU A 1 107 ? 13.236 -7.336 -11.367 1.00 96.88 107 LEU A CA 1
ATOM 838 C C . LEU A 1 107 ? 12.001 -6.431 -11.457 1.00 96.88 107 LEU A C 1
ATOM 840 O O . LEU A 1 107 ? 11.215 -6.355 -10.513 1.00 96.88 107 LEU A O 1
ATOM 844 N N . ALA A 1 108 ? 11.812 -5.759 -12.594 1.00 97.75 108 ALA A N 1
ATOM 845 C CA . ALA A 1 108 ? 10.699 -4.839 -12.791 1.00 97.75 108 ALA A CA 1
ATOM 846 C C . ALA A 1 108 ? 9.355 -5.575 -12.769 1.00 97.75 108 ALA A C 1
ATOM 848 O O . ALA A 1 108 ? 8.419 -5.120 -12.107 1.00 97.75 108 ALA A O 1
ATOM 849 N N . SER A 1 109 ? 9.271 -6.729 -13.441 1.00 97.94 109 SER A N 1
ATOM 850 C CA . SER A 1 109 ? 8.058 -7.548 -13.414 1.00 97.94 109 SER A CA 1
ATOM 851 C C . SER A 1 109 ? 7.795 -8.120 -12.020 1.00 97.94 109 SER A C 1
ATOM 853 O O . SER A 1 109 ? 6.665 -8.040 -11.540 1.00 97.94 109 SER A O 1
ATOM 855 N N . ALA A 1 110 ? 8.826 -8.605 -11.319 1.00 97.88 110 ALA A N 1
ATOM 856 C CA . ALA A 1 110 ? 8.688 -9.121 -9.956 1.00 97.88 110 ALA A CA 1
ATOM 857 C C . ALA A 1 110 ? 8.142 -8.060 -8.979 1.00 97.88 110 ALA A C 1
ATOM 859 O O . ALA A 1 110 ? 7.184 -8.325 -8.246 1.00 97.88 110 ALA A O 1
ATOM 860 N N . ILE A 1 111 ? 8.687 -6.837 -9.006 1.00 98.12 111 ILE A N 1
ATOM 861 C CA . ILE A 1 111 ? 8.205 -5.728 -8.168 1.00 98.12 111 ILE A CA 1
ATOM 862 C C . ILE A 1 111 ? 6.767 -5.354 -8.550 1.00 98.12 111 ILE A C 1
ATOM 864 O O . ILE A 1 111 ? 5.902 -5.294 -7.672 1.00 98.12 111 ILE A O 1
ATOM 868 N N . ALA A 1 112 ? 6.475 -5.160 -9.840 1.00 98.31 112 ALA A N 1
ATOM 869 C CA . ALA A 1 112 ? 5.143 -4.762 -10.294 1.00 98.31 112 ALA A CA 1
ATOM 870 C C . ALA A 1 112 ? 4.063 -5.798 -9.940 1.00 98.31 112 ALA A C 1
ATOM 872 O O . ALA A 1 112 ? 2.996 -5.428 -9.449 1.00 98.31 112 ALA A O 1
ATOM 873 N N . GLN A 1 113 ? 4.349 -7.090 -10.128 1.00 97.75 113 GLN A N 1
ATOM 874 C CA . GLN A 1 113 ? 3.457 -8.186 -9.742 1.00 97.75 113 GLN A CA 1
ATOM 875 C C . GLN A 1 113 ? 3.238 -8.229 -8.228 1.00 97.75 113 GLN A C 1
ATOM 877 O O . GLN A 1 113 ? 2.103 -8.388 -7.780 1.00 97.75 113 GLN A O 1
ATOM 882 N N . SER A 1 114 ? 4.297 -8.035 -7.431 1.00 97.88 114 SER A N 1
ATOM 883 C CA . SER A 1 114 ? 4.175 -8.022 -5.970 1.00 97.88 114 SER A CA 1
ATOM 884 C C . SER A 1 114 ? 3.220 -6.923 -5.486 1.00 97.88 114 SER A C 1
ATOM 886 O O . SER A 1 114 ? 2.401 -7.155 -4.599 1.00 97.88 114 SE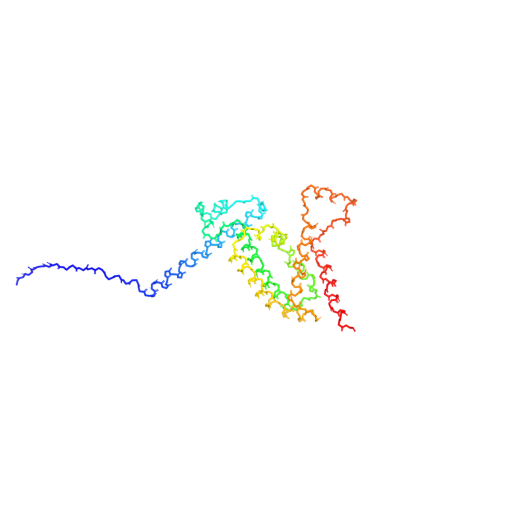R A O 1
ATOM 888 N N . ILE A 1 115 ? 3.251 -5.742 -6.097 1.00 98.00 115 ILE A N 1
ATOM 889 C CA . ILE A 1 115 ? 2.366 -4.640 -5.713 1.00 98.00 115 ILE A CA 1
ATOM 890 C C . ILE A 1 115 ? 0.948 -4.887 -6.235 1.00 98.00 115 ILE A C 1
ATOM 892 O O . ILE A 1 115 ? -0.016 -4.756 -5.485 1.00 98.00 115 ILE A O 1
ATOM 896 N N . ALA A 1 116 ? 0.809 -5.312 -7.493 1.00 97.06 116 ALA A N 1
ATOM 897 C CA . ALA A 1 116 ? -0.487 -5.582 -8.113 1.00 97.06 116 ALA A CA 1
ATOM 898 C C . ALA A 1 116 ? -1.279 -6.702 -7.416 1.00 97.06 116 ALA A C 1
ATOM 900 O O . ALA A 1 116 ? -2.506 -6.659 -7.387 1.00 97.06 116 ALA A O 1
ATOM 901 N N . ALA A 1 117 ? -0.592 -7.669 -6.800 1.00 96.94 117 ALA A N 1
ATOM 902 C CA . ALA A 1 117 ? -1.210 -8.724 -5.998 1.00 96.94 117 ALA A CA 1
ATOM 903 C C . ALA A 1 117 ? -1.846 -8.220 -4.683 1.00 96.94 117 ALA A C 1
ATOM 905 O O . ALA A 1 117 ? -2.476 -9.000 -3.970 1.00 96.94 117 ALA A O 1
ATOM 906 N N . ARG A 1 118 ? -1.681 -6.935 -4.336 1.00 96.50 118 ARG A N 1
ATOM 907 C CA . ARG A 1 118 ? -2.151 -6.321 -3.085 1.00 96.50 118 ARG A CA 1
ATOM 908 C C . ARG A 1 118 ? -3.033 -5.094 -3.379 1.00 96.50 118 ARG A C 1
ATOM 910 O O . ARG A 1 118 ? -2.630 -3.969 -3.088 1.00 96.50 118 ARG A O 1
ATOM 917 N N . PRO A 1 119 ? -4.246 -5.274 -3.934 1.00 93.62 119 PRO A N 1
ATOM 918 C CA . PRO A 1 119 ? -5.089 -4.165 -4.398 1.00 93.62 119 PRO A CA 1
ATOM 919 C C . PRO A 1 119 ? -5.449 -3.164 -3.292 1.00 93.62 119 PRO A C 1
ATOM 921 O O . PRO A 1 119 ? -5.345 -1.963 -3.517 1.00 93.62 119 PRO A O 1
ATOM 924 N N . ARG A 1 120 ? -5.767 -3.643 -2.080 1.00 93.88 120 ARG A N 1
ATOM 925 C CA . ARG A 1 120 ? -6.015 -2.783 -0.910 1.00 93.88 120 ARG A CA 1
ATOM 926 C C . ARG A 1 120 ? -4.820 -1.884 -0.586 1.00 93.88 120 ARG A C 1
ATOM 928 O O . ARG A 1 120 ? -4.986 -0.699 -0.335 1.00 93.88 120 ARG A O 1
ATOM 935 N N . MET A 1 121 ? -3.611 -2.445 -0.601 1.00 96.00 121 MET A N 1
ATOM 936 C CA . MET A 1 121 ? -2.391 -1.681 -0.341 1.00 96.00 121 MET A CA 1
ATOM 937 C C . MET A 1 121 ?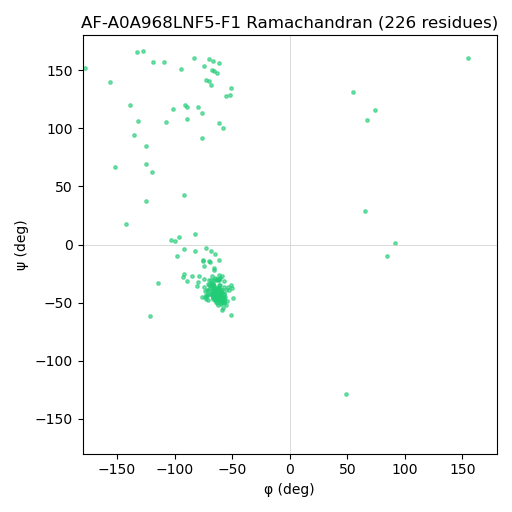 -2.228 -0.565 -1.377 1.00 96.00 121 MET A C 1
ATOM 939 O O . MET A 1 121 ? -1.948 0.571 -1.012 1.00 96.00 121 MET A O 1
ATOM 943 N N . VAL A 1 122 ? -2.447 -0.877 -2.659 1.00 96.12 122 VAL A N 1
ATOM 944 C CA . VAL A 1 122 ? -2.386 0.100 -3.758 1.00 96.12 122 VAL A CA 1
ATOM 945 C C . VAL A 1 122 ? -3.412 1.218 -3.570 1.00 96.12 122 VAL A C 1
ATOM 947 O O . VAL A 1 122 ? -3.056 2.389 -3.690 1.00 96.12 122 VAL A O 1
ATOM 950 N N . GLU A 1 123 ? -4.656 0.871 -3.238 1.00 93.69 123 GLU A N 1
ATOM 951 C CA . GLU A 1 123 ? -5.726 1.838 -2.972 1.00 93.69 123 GLU A CA 1
ATOM 952 C C . GLU A 1 123 ? -5.360 2.770 -1.809 1.00 93.69 123 GLU A C 1
ATOM 954 O O . GLU A 1 123 ? -5.390 3.992 -1.957 1.00 93.69 123 GLU A O 1
ATOM 959 N N . LEU A 1 124 ? -4.932 2.209 -0.673 1.00 94.94 124 LEU A N 1
ATOM 960 C CA . LEU A 1 124 ? -4.581 2.984 0.518 1.00 94.94 124 LEU A CA 1
ATOM 961 C C . LEU A 1 124 ? -3.350 3.875 0.307 1.00 94.94 124 LEU A C 1
ATOM 963 O O . LEU A 1 124 ? -3.343 5.000 0.806 1.00 94.94 124 LEU A O 1
ATOM 967 N N . ILE A 1 125 ? -2.346 3.427 -0.459 1.00 95.88 125 ILE A N 1
ATOM 968 C CA . ILE A 1 125 ? -1.208 4.268 -0.874 1.00 95.88 125 ILE A CA 1
ATOM 969 C C . ILE A 1 125 ? -1.707 5.463 -1.697 1.00 95.88 125 ILE A C 1
ATOM 971 O O . ILE A 1 125 ? -1.308 6.601 -1.444 1.00 95.88 125 ILE A O 1
ATOM 975 N N . ALA A 1 126 ? -2.606 5.228 -2.657 1.00 93.69 126 ALA A N 1
ATOM 976 C CA . ALA A 1 126 ? -3.087 6.260 -3.574 1.00 93.69 126 ALA A CA 1
ATOM 977 C C . ALA A 1 126 ? -3.838 7.402 -2.872 1.00 93.69 126 ALA A C 1
ATOM 979 O O . ALA A 1 126 ? -3.799 8.542 -3.343 1.00 93.69 126 ALA A O 1
ATOM 980 N N . VAL A 1 127 ? -4.495 7.107 -1.746 1.00 91.19 127 VAL A N 1
ATOM 981 C CA . VAL A 1 127 ? -5.230 8.091 -0.934 1.00 91.19 127 VAL A CA 1
ATOM 982 C C . VAL A 1 127 ? -4.491 8.516 0.337 1.00 91.19 127 VAL A C 1
ATOM 984 O O . VAL A 1 127 ? -5.031 9.287 1.135 1.00 91.19 127 VAL A O 1
ATOM 987 N N . GLN A 1 128 ? -3.261 8.041 0.551 1.00 89.25 128 GLN A N 1
ATOM 988 C CA . GLN A 1 128 ? -2.549 8.215 1.815 1.00 89.25 128 GLN A CA 1
ATOM 989 C C . GLN A 1 128 ? -2.365 9.695 2.175 1.00 89.25 128 GLN A C 1
ATOM 991 O O . GLN A 1 128 ? -2.808 10.136 3.231 1.00 89.25 128 GLN A O 1
ATOM 996 N N . ALA A 1 129 ? -1.749 10.480 1.289 1.00 85.31 129 ALA A N 1
ATOM 997 C CA . ALA A 1 129 ? -1.464 11.891 1.556 1.00 85.31 129 ALA A CA 1
ATOM 998 C C . ALA A 1 129 ? -2.736 12.762 1.567 1.00 85.31 129 ALA A C 1
ATOM 1000 O O . ALA A 1 129 ? -2.841 13.722 2.330 1.00 85.31 129 ALA A O 1
ATOM 1001 N N . SER A 1 130 ? -3.719 12.435 0.723 1.00 85.81 130 SER A N 1
ATOM 1002 C CA . SER A 1 130 ? -4.927 13.249 0.541 1.00 85.81 130 SER A CA 1
ATOM 1003 C C . SER A 1 130 ? -6.026 12.966 1.562 1.00 85.81 130 SER A C 1
ATOM 1005 O O . SER A 1 130 ? -6.845 13.845 1.810 1.00 85.81 130 SER A O 1
ATOM 1007 N N . ILE A 1 131 ? 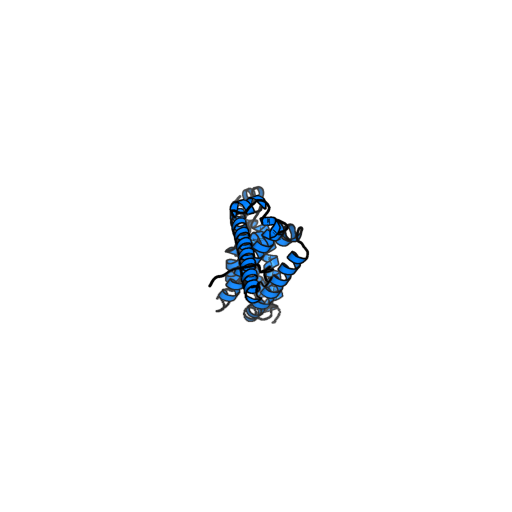-6.077 11.755 2.124 1.00 85.31 131 ILE A N 1
ATOM 1008 C CA . ILE A 1 131 ? -7.124 11.331 3.063 1.00 85.31 131 ILE A CA 1
ATOM 1009 C C . ILE A 1 131 ? -6.503 10.910 4.389 1.00 85.31 131 ILE A C 1
ATOM 1011 O O . ILE A 1 131 ? -6.787 11.524 5.415 1.00 85.31 131 ILE A O 1
ATOM 1015 N N . LEU A 1 132 ? -5.648 9.882 4.381 1.00 86.44 132 LEU A N 1
ATOM 1016 C CA . LEU A 1 132 ? -5.184 9.261 5.625 1.00 86.44 132 LEU A CA 1
ATOM 1017 C C . LEU A 1 132 ? -4.354 10.239 6.457 1.00 86.44 132 LEU A C 1
ATOM 1019 O O . LEU A 1 132 ? -4.544 10.283 7.661 1.00 86.44 132 LEU A O 1
ATOM 1023 N N . GLU A 1 133 ? -3.485 11.046 5.846 1.00 88.44 133 GLU A N 1
ATOM 1024 C CA . GLU A 1 133 ? -2.603 11.972 6.569 1.00 88.44 133 GLU A CA 1
ATOM 1025 C C . GLU A 1 133 ? -3.311 13.231 7.106 1.00 88.44 133 GLU A C 1
ATOM 1027 O O . GLU A 1 133 ? -2.754 13.912 7.965 1.00 88.44 133 GLU A O 1
ATOM 1032 N N . GLN A 1 134 ? -4.544 13.526 6.675 1.00 84.06 134 GLN A N 1
ATOM 1033 C CA . GLN A 1 134 ? -5.237 14.774 7.034 1.00 84.06 134 GLN A CA 1
ATOM 1034 C C . GLN A 1 134 ? -5.765 14.793 8.479 1.00 84.06 134 GLN A C 1
ATOM 1036 O O . GLN A 1 134 ? -5.838 15.855 9.090 1.00 84.06 134 GLN A O 1
ATOM 1041 N N . ASN A 1 135 ? -6.106 13.627 9.041 1.00 84.00 135 ASN A N 1
ATOM 1042 C CA . ASN A 1 135 ? -6.730 13.490 10.367 1.00 84.00 135 ASN A CA 1
ATOM 1043 C C . ASN A 1 135 ? -5.934 12.558 11.299 1.00 84.00 135 ASN A C 1
ATOM 1045 O O . ASN A 1 135 ? -6.507 11.780 12.073 1.00 84.00 135 ASN A O 1
ATOM 1049 N N . LEU A 1 136 ? -4.602 12.611 11.218 1.00 87.94 136 LEU A N 1
ATOM 1050 C CA . LEU A 1 136 ? -3.708 11.864 12.105 1.00 87.94 136 LEU A CA 1
ATOM 1051 C C . LEU A 1 136 ? -3.271 12.696 13.297 1.00 87.94 136 LEU A C 1
ATOM 1053 O O . LEU A 1 136 ? -3.089 13.910 13.214 1.00 87.94 136 LEU A O 1
ATOM 1057 N N . SER A 1 137 ? -3.004 12.008 14.403 1.00 88.75 137 SER A N 1
ATOM 1058 C CA . SER A 1 137 ? -2.206 12.613 15.456 1.00 88.75 137 SER A CA 1
ATOM 1059 C C . SER A 1 137 ? -0.724 12.655 15.058 1.00 88.75 137 SER A C 1
ATOM 1061 O O . SER A 1 137 ? -0.271 11.779 14.310 1.00 88.75 137 SER A O 1
ATOM 1063 N N . PRO A 1 138 ? 0.059 13.611 15.591 1.00 90.06 138 PRO A N 1
ATOM 1064 C CA . PRO A 1 138 ? 1.498 13.672 15.345 1.00 90.06 138 PRO A CA 1
ATOM 1065 C C . PRO A 1 138 ? 2.209 12.349 15.659 1.00 90.06 138 PRO A C 1
ATOM 1067 O O . PRO A 1 138 ? 3.053 11.902 14.889 1.00 90.06 138 PRO A O 1
ATOM 1070 N N . GLU A 1 139 ? 1.802 11.662 16.731 1.00 91.31 139 GLU A N 1
ATOM 1071 C CA . GLU A 1 139 ? 2.408 10.392 17.141 1.00 91.31 139 GLU A CA 1
ATOM 1072 C C . GLU A 1 139 ? 2.080 9.237 16.182 1.00 91.31 139 GLU A C 1
ATOM 1074 O O . GLU A 1 139 ? 2.862 8.299 16.039 1.00 91.31 139 GLU A O 1
ATOM 1079 N N . ALA A 1 140 ? 0.910 9.252 15.536 1.00 91.19 140 ALA A N 1
ATOM 1080 C CA . ALA A 1 140 ? 0.571 8.265 14.513 1.00 91.19 140 ALA A CA 1
ATOM 1081 C C . ALA A 1 140 ? 1.383 8.503 13.232 1.00 91.19 140 ALA A C 1
ATOM 1083 O O . ALA A 1 140 ? 1.957 7.560 12.685 1.00 91.19 140 ALA A O 1
ATOM 1084 N N . ALA A 1 141 ? 1.494 9.765 12.805 1.00 92.00 141 ALA A N 1
ATOM 1085 C CA . ALA A 1 141 ? 2.295 10.147 11.648 1.00 92.00 141 ALA A CA 1
ATOM 1086 C C . ALA A 1 141 ? 3.782 9.803 11.846 1.00 92.00 141 ALA A C 1
ATOM 1088 O O . ALA A 1 141 ? 4.388 9.170 10.982 1.00 92.00 141 ALA A O 1
ATOM 1089 N N . GLU A 1 142 ? 4.361 10.141 13.001 1.00 94.94 142 GLU A N 1
ATOM 1090 C CA . GLU A 1 142 ? 5.759 9.836 13.326 1.00 94.94 142 GLU A CA 1
ATOM 1091 C C . GLU A 1 142 ? 6.033 8.326 13.340 1.00 94.94 142 GLU A C 1
ATOM 1093 O O . GLU A 1 142 ? 7.005 7.870 12.728 1.00 94.94 142 GLU A O 1
ATOM 1098 N N . ARG A 1 143 ? 5.158 7.531 13.977 1.00 94.69 143 ARG A N 1
ATOM 1099 C CA . ARG A 1 143 ? 5.270 6.062 13.979 1.00 94.69 143 ARG A CA 1
ATOM 1100 C C . ARG A 1 143 ? 5.292 5.503 12.559 1.00 94.69 143 ARG A C 1
ATOM 1102 O O . ARG A 1 143 ? 6.142 4.671 12.249 1.00 94.69 143 ARG A O 1
ATOM 1109 N N . PHE A 1 144 ? 4.398 5.981 11.698 1.00 94.75 144 PHE A N 1
ATOM 1110 C CA . PHE A 1 144 ? 4.316 5.535 10.312 1.00 94.75 144 PHE A CA 1
ATOM 1111 C C . PHE A 1 144 ? 5.550 5.934 9.485 1.00 94.75 144 PHE A C 1
ATOM 1113 O O . PHE A 1 144 ? 6.123 5.096 8.788 1.00 94.75 144 PHE A O 1
ATOM 1120 N N . LYS A 1 145 ? 6.024 7.184 9.589 1.00 94.88 145 LYS A N 1
ATOM 1121 C CA . LYS A 1 145 ? 7.226 7.632 8.860 1.00 94.88 145 LYS A CA 1
ATOM 1122 C C . LYS A 1 145 ? 8.487 6.906 9.338 1.00 94.88 145 LYS A C 1
ATOM 1124 O O . LYS A 1 145 ? 9.308 6.511 8.514 1.00 94.88 145 LYS A O 1
ATOM 1129 N N . THR A 1 146 ? 8.611 6.660 10.643 1.00 97.69 146 THR A N 1
ATOM 1130 C CA . THR A 1 146 ? 9.722 5.883 11.218 1.00 97.69 146 THR A CA 1
ATOM 1131 C C . THR A 1 146 ? 9.698 4.434 10.733 1.00 97.69 146 THR A C 1
ATOM 1133 O O . THR A 1 146 ? 10.737 3.886 10.363 1.00 97.69 146 THR A O 1
ATOM 1136 N N . PHE A 1 147 ? 8.511 3.824 10.679 1.00 97.44 147 PHE A N 1
ATOM 1137 C CA . PHE A 1 147 ? 8.315 2.497 10.101 1.00 97.44 147 PHE A CA 1
ATOM 1138 C C . PHE A 1 147 ? 8.790 2.437 8.642 1.00 97.44 147 PHE A C 1
ATOM 1140 O O . PHE A 1 147 ? 9.587 1.559 8.302 1.00 97.44 147 PHE A O 1
ATOM 1147 N N . LEU A 1 148 ? 8.353 3.384 7.803 1.00 96.38 148 LEU A N 1
ATOM 1148 C CA . LEU A 1 148 ? 8.751 3.449 6.397 1.00 96.38 148 LEU A CA 1
ATOM 1149 C C . LEU A 1 148 ? 10.265 3.596 6.248 1.00 96.38 148 LEU A C 1
ATOM 1151 O O . LEU A 1 148 ? 10.873 2.841 5.497 1.00 96.38 148 LEU A O 1
ATOM 1155 N N . LEU A 1 149 ? 10.880 4.520 6.992 1.00 97.25 149 LEU A N 1
ATOM 1156 C CA . LEU A 1 149 ? 12.323 4.740 6.940 1.00 97.25 149 LEU A CA 1
ATOM 1157 C C . LEU A 1 149 ? 13.095 3.462 7.281 1.00 97.25 149 LEU A C 1
ATOM 1159 O O . LEU A 1 149 ? 13.967 3.047 6.520 1.00 97.25 149 LEU A O 1
ATOM 1163 N N . HIS A 1 150 ? 12.738 2.805 8.387 1.00 98.12 150 HIS A N 1
ATOM 1164 C CA . HIS A 1 150 ? 13.397 1.577 8.818 1.00 98.12 150 HIS A CA 1
ATOM 1165 C C . HIS A 1 150 ? 13.235 0.443 7.794 1.00 98.12 150 HIS A C 1
ATOM 1167 O O . HIS A 1 150 ? 14.185 -0.290 7.519 1.00 98.12 150 HIS A O 1
ATOM 1173 N N . ARG A 1 151 ? 12.043 0.279 7.205 1.00 97.69 151 ARG A N 1
ATOM 1174 C CA . ARG A 1 151 ? 11.805 -0.757 6.189 1.00 97.69 151 ARG A CA 1
ATOM 1175 C C . ARG A 1 151 ? 12.565 -0.482 4.898 1.00 97.69 151 ARG A C 1
ATOM 1177 O O . ARG A 1 151 ? 13.221 -1.392 4.393 1.00 97.69 151 ARG A O 1
ATOM 1184 N N . SER A 1 152 ? 12.561 0.763 4.433 1.00 97.56 152 SER A N 1
ATOM 1185 C CA . SER A 1 152 ? 13.324 1.183 3.259 1.00 97.56 152 SER A CA 1
ATOM 1186 C C . SER A 1 152 ? 14.823 0.968 3.449 1.00 97.56 152 SER A C 1
ATOM 1188 O O . SER A 1 152 ? 15.454 0.368 2.588 1.00 97.56 152 SER A O 1
ATOM 1190 N N . GLN A 1 153 ? 15.388 1.341 4.603 1.00 97.56 153 GLN A N 1
ATOM 1191 C CA . GLN A 1 153 ? 16.811 1.130 4.912 1.00 97.56 153 GLN A CA 1
ATOM 1192 C C . GLN A 1 153 ? 17.226 -0.347 4.902 1.00 97.56 153 GLN A C 1
ATOM 1194 O O . GLN A 1 153 ? 18.376 -0.663 4.611 1.00 97.56 153 GLN A O 1
ATOM 1199 N N . ARG A 1 154 ? 16.307 -1.268 5.212 1.00 97.19 154 ARG A N 1
ATOM 1200 C CA . ARG A 1 154 ? 16.589 -2.710 5.169 1.00 97.19 154 ARG A CA 1
ATOM 1201 C C . ARG A 1 154 ? 16.544 -3.293 3.760 1.00 97.19 154 ARG A C 1
ATOM 1203 O O . ARG A 1 154 ? 17.259 -4.257 3.502 1.00 97.19 154 ARG A O 1
ATOM 1210 N N . LEU A 1 155 ? 15.698 -2.754 2.883 1.00 97.44 155 LEU A N 1
ATOM 1211 C CA . LEU A 1 155 ? 15.540 -3.243 1.511 1.00 97.44 155 LEU A CA 1
ATOM 1212 C C . LEU A 1 155 ? 16.510 -2.564 0.531 1.00 97.44 155 LEU A C 1
ATOM 1214 O O . LEU A 1 155 ? 16.953 -3.208 -0.418 1.00 97.44 155 LEU A O 1
ATOM 1218 N N . ALA A 1 156 ? 16.869 -1.301 0.777 1.00 97.12 156 ALA A N 1
ATOM 1219 C CA . ALA A 1 156 ? 17.717 -0.494 -0.099 1.00 97.12 156 ALA A CA 1
ATOM 1220 C C . ALA A 1 156 ? 19.020 -1.202 -0.530 1.00 97.12 156 ALA A C 1
ATOM 1222 O O . ALA A 1 156 ? 19.237 -1.288 -1.737 1.00 97.12 156 ALA A O 1
ATOM 1223 N N . PRO A 1 157 ? 19.801 -1.853 0.362 1.00 96.88 157 PRO A N 1
ATOM 1224 C CA . PRO A 1 157 ? 21.032 -2.535 -0.052 1.00 96.88 157 PRO A CA 1
ATOM 1225 C C . PRO A 1 157 ? 20.806 -3.683 -1.047 1.00 96.88 157 PRO A C 1
ATOM 1227 O O . PRO A 1 157 ? 21.668 -3.976 -1.871 1.00 96.88 157 PRO A O 1
ATOM 1230 N N . GLN A 1 158 ? 19.650 -4.357 -0.985 1.00 96.50 158 GLN A N 1
ATOM 1231 C CA . GLN A 1 158 ? 19.313 -5.395 -1.962 1.00 96.50 158 GLN A CA 1
ATOM 1232 C C . GLN A 1 158 ? 18.984 -4.783 -3.324 1.00 96.50 158 GLN A C 1
ATOM 1234 O O . GLN A 1 158 ? 19.388 -5.326 -4.347 1.00 96.50 158 GLN A O 1
ATOM 1239 N N . LEU A 1 159 ? 18.278 -3.649 -3.349 1.00 96.50 159 LEU A N 1
ATOM 1240 C CA . LEU A 1 159 ? 17.985 -2.932 -4.591 1.00 96.50 159 LEU A CA 1
ATOM 1241 C C . LEU A 1 159 ? 19.263 -2.384 -5.229 1.00 96.50 159 LEU A C 1
ATOM 1243 O O . LEU A 1 159 ? 19.437 -2.545 -6.430 1.00 96.50 159 LEU A O 1
ATOM 1247 N N . GLU A 1 160 ? 20.173 -1.829 -4.434 1.00 96.00 160 GLU A N 1
ATOM 1248 C CA . GLU A 1 160 ? 21.481 -1.324 -4.880 1.00 96.00 160 GLU A CA 1
ATOM 1249 C C . GLU A 1 160 ? 22.362 -2.432 -5.468 1.00 96.00 160 GLU A C 1
ATOM 1251 O O . GLU A 1 160 ? 23.045 -2.231 -6.472 1.00 96.00 160 GLU A O 1
ATOM 1256 N N . ALA A 1 161 ? 22.307 -3.638 -4.895 1.00 95.00 161 ALA A N 1
ATOM 1257 C CA . ALA A 1 161 ? 23.006 -4.799 -5.442 1.00 95.00 161 ALA A CA 1
ATOM 1258 C C . ALA A 1 161 ? 22.416 -5.279 -6.783 1.00 95.00 161 ALA A C 1
ATOM 1260 O O . ALA A 1 161 ? 23.137 -5.836 -7.611 1.00 95.00 161 ALA A O 1
ATOM 1261 N N . LEU A 1 162 ? 21.110 -5.089 -6.995 1.00 94.81 162 LEU A N 1
ATOM 1262 C CA . LEU A 1 162 ? 20.388 -5.534 -8.192 1.00 94.81 162 LEU A CA 1
ATOM 1263 C C . LEU A 1 162 ? 20.330 -4.476 -9.300 1.00 94.81 162 LEU A C 1
ATOM 1265 O O . LEU A 1 162 ? 20.173 -4.822 -10.471 1.00 94.81 162 LEU A O 1
ATOM 1269 N N . ILE A 1 163 ? 20.439 -3.201 -8.936 1.00 94.06 163 ILE A N 1
ATOM 1270 C CA . ILE A 1 163 ? 20.385 -2.041 -9.825 1.00 94.06 163 ILE A CA 1
ATOM 1271 C C . ILE A 1 163 ? 21.671 -1.242 -9.582 1.00 94.06 163 ILE A C 1
ATOM 1273 O O . ILE A 1 163 ? 21.679 -0.315 -8.770 1.00 94.06 163 ILE A O 1
ATOM 1277 N N . PRO A 1 164 ? 22.781 -1.604 -10.251 1.00 90.38 164 PRO A N 1
ATOM 1278 C CA . PRO A 1 164 ? 24.052 -0.929 -10.050 1.00 90.38 164 PRO A CA 1
ATOM 1279 C C . PRO A 1 164 ? 23.920 0.576 -10.276 1.00 90.38 164 PRO A C 1
ATOM 1281 O O . PRO A 1 164 ? 23.418 1.010 -11.313 1.00 90.38 164 PRO A O 1
ATOM 1284 N N . GLY A 1 165 ? 24.381 1.354 -9.298 1.00 89.62 165 GLY A N 1
ATOM 1285 C CA . GLY A 1 165 ? 24.414 2.807 -9.400 1.00 89.62 165 GLY A CA 1
ATOM 1286 C C . GLY A 1 165 ? 23.193 3.557 -8.890 1.00 89.62 165 GLY A C 1
ATOM 1287 O O . GLY A 1 165 ? 23.189 4.781 -8.977 1.00 89.62 165 GLY A O 1
ATOM 1288 N N . CYS A 1 166 ? 22.186 2.862 -8.361 1.00 94.62 166 CYS A N 1
ATOM 1289 C CA . CYS A 1 166 ? 21.056 3.523 -7.720 1.00 94.62 166 CYS A CA 1
ATOM 1290 C C . CYS A 1 166 ? 21.350 3.896 -6.257 1.00 94.62 166 CYS A C 1
ATOM 1292 O O . CYS A 1 166 ? 22.219 3.307 -5.614 1.00 94.62 166 CYS A O 1
ATOM 1294 N N . ASP A 1 167 ? 20.571 4.839 -5.727 1.00 95.50 167 ASP A N 1
ATOM 1295 C CA . ASP A 1 167 ? 20.262 4.924 -4.299 1.00 95.50 167 ASP A CA 1
ATOM 1296 C C . ASP A 1 167 ? 18.980 4.109 -4.051 1.00 95.50 167 ASP A C 1
ATOM 1298 O O . ASP A 1 167 ? 17.926 4.371 -4.646 1.00 95.50 167 ASP A O 1
ATOM 1302 N N . GLY A 1 168 ? 19.049 3.082 -3.197 1.00 95.81 168 GLY A N 1
ATOM 1303 C CA . GLY A 1 168 ? 17.922 2.174 -2.991 1.00 95.81 168 GLY A CA 1
ATOM 1304 C C . GLY A 1 168 ? 16.716 2.835 -2.314 1.00 95.81 168 GLY A C 1
ATOM 1305 O O . GLY A 1 168 ? 15.578 2.410 -2.532 1.00 95.81 168 GLY A O 1
ATOM 1306 N N . ILE A 1 169 ? 16.931 3.886 -1.516 1.00 96.44 169 ILE A N 1
ATOM 1307 C CA . ILE A 1 169 ? 15.852 4.665 -0.898 1.00 96.44 169 ILE A CA 1
ATOM 1308 C C . ILE A 1 169 ? 15.168 5.527 -1.959 1.00 96.44 169 ILE A C 1
ATOM 1310 O O . ILE A 1 169 ? 13.936 5.574 -1.996 1.00 96.44 169 ILE A O 1
ATOM 1314 N N . GLU A 1 170 ? 15.935 6.168 -2.838 1.00 95.81 170 GLU A N 1
ATOM 1315 C CA . GLU A 1 170 ? 15.397 6.967 -3.942 1.00 95.81 170 GLU A CA 1
ATOM 1316 C C . GLU A 1 170 ? 14.549 6.111 -4.899 1.00 95.81 170 GLU A C 1
ATOM 1318 O O . GLU A 1 170 ? 13.423 6.482 -5.241 1.00 95.81 170 GLU A O 1
ATOM 1323 N N . VAL A 1 171 ? 15.004 4.895 -5.228 1.00 96.69 171 VAL A N 1
ATOM 1324 C CA . VAL A 1 171 ? 14.217 3.936 -6.026 1.00 96.69 171 VAL A CA 1
ATOM 1325 C C . VAL A 1 171 ? 12.863 3.634 -5.378 1.00 96.69 171 VAL A C 1
ATOM 1327 O O . VAL A 1 171 ? 11.842 3.595 -6.069 1.00 96.69 171 VAL A O 1
ATOM 1330 N N . LEU A 1 172 ? 12.818 3.450 -4.055 1.00 97.31 172 LEU A N 1
ATOM 1331 C CA . LEU A 1 172 ? 11.565 3.227 -3.328 1.00 97.31 172 LEU A CA 1
ATOM 1332 C C . LEU A 1 172 ? 10.660 4.469 -3.327 1.00 97.31 172 LEU A C 1
ATOM 1334 O O . LEU A 1 172 ? 9.437 4.331 -3.396 1.00 97.31 172 LEU A O 1
ATOM 1338 N N . GLN A 1 173 ? 11.228 5.676 -3.288 1.00 96.00 173 GLN A N 1
ATOM 1339 C CA . GLN A 1 173 ? 10.466 6.924 -3.396 1.00 96.00 173 GLN A CA 1
ATOM 1340 C C . GLN A 1 173 ? 9.835 7.082 -4.784 1.00 96.00 173 GLN A C 1
ATOM 1342 O O . GLN A 1 173 ? 8.643 7.388 -4.886 1.00 96.00 173 GLN A O 1
ATOM 1347 N N . TRP A 1 174 ? 10.593 6.820 -5.851 1.00 97.19 174 TRP A N 1
ATOM 1348 C CA . TRP A 1 174 ? 10.071 6.827 -7.218 1.00 97.19 174 TRP A CA 1
ATOM 1349 C C . TRP A 1 174 ? 9.025 5.742 -7.436 1.00 97.19 174 TRP A C 1
ATOM 1351 O O . TRP A 1 174 ? 7.984 6.008 -8.035 1.00 97.19 174 TRP A O 1
ATOM 1361 N N . LEU A 1 175 ? 9.250 4.544 -6.896 1.00 97.69 175 LEU A N 1
ATOM 1362 C CA . LEU A 1 175 ? 8.260 3.475 -6.911 1.00 97.69 175 LEU A CA 1
ATOM 1363 C C . LEU A 1 175 ? 6.956 3.921 -6.240 1.00 97.69 175 LEU A C 1
ATOM 1365 O O . LEU A 1 175 ? 5.890 3.752 -6.825 1.00 97.69 175 LEU A O 1
ATOM 1369 N N . ASN A 1 176 ? 7.029 4.539 -5.059 1.00 96.69 176 ASN A N 1
ATOM 1370 C CA . ASN A 1 176 ? 5.855 5.078 -4.376 1.00 96.69 176 ASN A CA 1
ATOM 1371 C C . ASN A 1 176 ? 5.120 6.123 -5.237 1.00 96.69 176 ASN A C 1
ATOM 1373 O O . ASN A 1 176 ? 3.903 6.041 -5.397 1.00 96.69 176 ASN A O 1
ATOM 1377 N N . ALA A 1 177 ? 5.845 7.061 -5.854 1.00 96.94 177 ALA A N 1
ATOM 1378 C CA . ALA A 1 177 ? 5.253 8.061 -6.745 1.00 96.94 177 ALA A CA 1
ATOM 1379 C C . ALA A 1 177 ? 4.562 7.425 -7.968 1.00 96.94 177 ALA A C 1
ATOM 1381 O O . ALA A 1 177 ? 3.443 7.809 -8.320 1.00 96.94 177 ALA A O 1
ATOM 1382 N N . LEU A 1 178 ? 5.193 6.418 -8.584 1.00 97.88 178 LEU A N 1
ATOM 1383 C CA . LEU A 1 178 ? 4.618 5.657 -9.694 1.00 97.88 178 LEU A CA 1
ATOM 1384 C C . LEU A 1 178 ? 3.350 4.916 -9.270 1.00 97.88 178 LEU A C 1
ATOM 1386 O O . LEU A 1 178 ? 2.361 4.955 -9.997 1.00 97.88 178 LEU A O 1
ATOM 1390 N N . VAL A 1 179 ? 3.353 4.268 -8.102 1.00 97.56 179 VAL A N 1
ATOM 1391 C CA . VAL A 1 179 ? 2.174 3.567 -7.575 1.00 97.56 179 VAL A CA 1
ATOM 1392 C C . VAL A 1 179 ? 1.018 4.540 -7.369 1.00 97.56 179 VAL A C 1
ATOM 1394 O O . VAL A 1 179 ? -0.071 4.258 -7.859 1.00 97.56 179 VAL A O 1
ATOM 1397 N N . ILE A 1 180 ? 1.248 5.694 -6.732 1.00 95.88 180 ILE A N 1
ATOM 1398 C CA . ILE A 1 180 ? 0.209 6.714 -6.513 1.00 95.88 180 ILE A CA 1
ATOM 1399 C C . ILE A 1 180 ? -0.392 7.167 -7.849 1.00 95.88 180 ILE A C 1
ATOM 1401 O O . ILE A 1 180 ? -1.606 7.082 -8.044 1.00 95.88 180 ILE A O 1
ATOM 1405 N N . GLY A 1 181 ? 0.450 7.610 -8.788 1.00 94.94 181 GLY A N 1
ATOM 1406 C CA . GLY A 1 181 ? -0.020 8.140 -10.069 1.00 94.94 181 GLY A CA 1
ATOM 1407 C C . GLY A 1 181 ? -0.736 7.086 -10.916 1.00 94.94 181 GLY A C 1
ATOM 1408 O O . GLY A 1 181 ? -1.810 7.337 -11.460 1.00 94.94 181 GLY A O 1
ATOM 1409 N N . LEU A 1 182 ? -0.182 5.875 -11.005 1.00 96.50 182 LEU A N 1
ATOM 1410 C CA . LEU A 1 182 ? -0.779 4.799 -11.794 1.00 96.50 182 LEU A CA 1
ATOM 1411 C C . LEU A 1 182 ? -2.053 4.244 -11.156 1.00 96.50 182 LEU A C 1
ATOM 1413 O O . LEU A 1 182 ? -2.970 3.877 -11.890 1.00 96.50 182 LEU A O 1
ATOM 1417 N N . ALA A 1 183 ? -2.149 4.190 -9.826 1.00 94.19 183 ALA A N 1
ATOM 1418 C CA . ALA A 1 183 ? -3.369 3.779 -9.135 1.00 94.19 183 ALA A CA 1
ATOM 1419 C C . ALA A 1 183 ? -4.524 4.736 -9.455 1.00 94.19 183 ALA A C 1
ATOM 1421 O O . ALA A 1 183 ? -5.578 4.293 -9.905 1.00 94.19 183 ALA A O 1
ATOM 1422 N N . GLN A 1 184 ? -4.291 6.048 -9.357 1.00 90.75 184 GLN A N 1
ATOM 1423 C CA . GLN A 1 184 ? -5.297 7.069 -9.673 1.00 90.75 184 GLN A CA 1
ATOM 1424 C C . GLN A 1 184 ? -5.765 7.017 -11.137 1.00 90.75 184 GLN A C 1
ATOM 1426 O O . GLN A 1 184 ? -6.937 7.251 -11.424 1.00 90.75 184 GLN A O 1
ATOM 1431 N N . LEU A 1 185 ? -4.870 6.675 -12.070 1.00 91.25 185 LEU A N 1
ATOM 1432 C CA . LEU A 1 185 ? -5.208 6.528 -13.491 1.00 91.25 185 LEU A CA 1
ATOM 1433 C C . LEU A 1 185 ? -5.903 5.200 -13.828 1.00 91.25 185 LEU A C 1
ATOM 1435 O O . LEU A 1 185 ? -6.630 5.122 -14.817 1.00 91.25 185 LEU A O 1
ATOM 1439 N N . SER A 1 186 ? -5.659 4.148 -13.044 1.00 91.31 186 SER A N 1
ATOM 1440 C CA . SER A 1 186 ? -6.175 2.794 -13.300 1.00 91.31 186 SER A CA 1
ATOM 1441 C C . SER A 1 186 ? -7.435 2.447 -12.507 1.00 91.31 186 SER A C 1
ATOM 1443 O O . SER A 1 186 ? -8.077 1.442 -12.811 1.00 91.31 186 SER A O 1
ATOM 1445 N N . GLN A 1 187 ? -7.822 3.286 -11.543 1.00 86.19 187 GLN A N 1
ATOM 1446 C CA . GLN A 1 187 ? -9.031 3.137 -10.728 1.00 86.19 187 GLN A CA 1
ATOM 1447 C C . GLN A 1 187 ? -9.978 4.342 -10.899 1.00 86.19 187 GLN A C 1
ATOM 1449 O O . GLN A 1 187 ? -10.229 5.094 -9.956 1.00 86.19 187 GLN A O 1
ATOM 1454 N N . PRO A 1 188 ? -10.498 4.577 -12.118 1.00 83.75 188 PRO A N 1
ATOM 1455 C CA . PRO A 1 188 ? -11.430 5.667 -12.369 1.00 83.75 188 PRO A CA 1
ATOM 1456 C C . PRO A 1 188 ? -12.774 5.454 -11.655 1.00 83.75 188 PRO A C 1
ATOM 1458 O O . PRO A 1 188 ? -13.186 4.333 -11.357 1.00 83.75 188 PRO A O 1
ATOM 1461 N N . SER A 1 189 ? -13.507 6.550 -11.435 1.00 85.12 189 SER A N 1
ATOM 1462 C CA . SER A 1 189 ? -14.879 6.483 -10.921 1.00 85.12 189 SER A CA 1
ATOM 1463 C C . SER A 1 189 ? -15.793 5.714 -11.878 1.00 85.12 189 SER A C 1
ATOM 1465 O O . SER A 1 189 ? -15.567 5.705 -13.088 1.00 85.12 189 SER A O 1
ATOM 1467 N N . ARG A 1 190 ? -16.894 5.145 -11.366 1.00 83.88 190 ARG A N 1
ATOM 1468 C CA . ARG A 1 190 ? -17.863 4.371 -12.174 1.00 83.88 190 ARG A CA 1
ATOM 1469 C C . ARG A 1 190 ? -18.324 5.104 -13.441 1.00 83.88 190 ARG A C 1
ATOM 1471 O O . ARG A 1 190 ? -18.488 4.483 -14.487 1.00 83.88 190 ARG A O 1
ATOM 1478 N N . VAL A 1 191 ? -18.500 6.426 -13.354 1.00 88.00 191 VAL A N 1
ATOM 1479 C CA . VAL A 1 191 ? -18.892 7.281 -14.487 1.00 88.00 191 VAL A CA 1
ATOM 1480 C C . VAL A 1 191 ? -17.811 7.295 -15.570 1.00 88.00 191 VAL A C 1
ATOM 1482 O O . VAL A 1 191 ? -18.117 7.157 -16.752 1.00 88.00 191 VAL A O 1
ATOM 1485 N N . VAL A 1 192 ? -16.545 7.436 -15.177 1.00 87.75 192 VAL A N 1
ATOM 1486 C CA . VAL A 1 192 ? -15.409 7.474 -16.105 1.00 87.75 192 VAL A CA 1
ATOM 1487 C C . VAL A 1 192 ? -15.104 6.078 -16.655 1.00 87.75 192 VAL A C 1
ATOM 1489 O O . VAL A 1 192 ? -14.826 5.958 -17.846 1.00 87.75 192 VAL A O 1
ATOM 1492 N N . THR A 1 193 ? -15.240 5.017 -15.854 1.00 86.38 193 THR A N 1
ATOM 1493 C CA . THR A 1 193 ? -15.078 3.622 -16.302 1.00 86.38 193 THR A CA 1
ATOM 1494 C C . THR A 1 193 ? -15.978 3.307 -17.495 1.00 86.38 193 THR A C 1
ATOM 1496 O O . THR A 1 193 ? -15.484 2.854 -18.526 1.00 86.38 193 THR A O 1
ATOM 1499 N N . ALA A 1 194 ? -17.268 3.650 -17.418 1.00 87.38 194 ALA A N 1
ATOM 1500 C CA . ALA A 1 194 ? -18.219 3.428 -18.511 1.00 87.38 194 ALA A CA 1
ATOM 1501 C C . ALA A 1 194 ? -17.844 4.181 -19.806 1.00 87.38 194 ALA A C 1
ATOM 1503 O O . ALA A 1 194 ? -18.125 3.725 -20.916 1.00 87.38 194 ALA A O 1
ATOM 1504 N N . ILE A 1 195 ? -17.192 5.343 -19.688 1.00 90.12 195 ILE A N 1
ATOM 1505 C CA . ILE A 1 195 ? -16.681 6.096 -20.843 1.00 90.12 195 ILE A CA 1
ATOM 1506 C C . ILE A 1 195 ? -15.455 5.395 -21.426 1.00 90.12 195 ILE A C 1
ATOM 1508 O O . ILE A 1 195 ? -15.368 5.205 -22.642 1.00 90.12 195 ILE A O 1
ATOM 1512 N N . LEU A 1 196 ? -14.518 4.996 -20.565 1.00 88.75 196 LEU A N 1
ATOM 1513 C CA . LEU A 1 196 ? -13.282 4.346 -20.976 1.00 88.75 196 LEU A CA 1
ATOM 1514 C C . LEU A 1 196 ? -13.542 2.992 -21.637 1.00 88.75 196 LEU A C 1
ATOM 1516 O O . LEU A 1 196 ? -12.805 2.646 -22.556 1.00 88.75 196 LEU A O 1
ATOM 1520 N N . GLU A 1 197 ? -14.606 2.269 -21.273 1.00 87.81 197 GLU A N 1
ATOM 1521 C CA . GLU A 1 197 ? -15.033 0.998 -21.885 1.00 87.81 197 GLU A CA 1
ATOM 1522 C C . GLU A 1 197 ? -15.409 1.090 -23.379 1.00 87.81 197 GLU A C 1
ATOM 1524 O O . GLU A 1 197 ? -15.412 0.078 -24.088 1.00 87.81 197 GLU A O 1
ATOM 1529 N N . GLN A 1 198 ? -15.584 2.296 -23.922 1.00 90.19 198 GLN A N 1
ATOM 1530 C CA . GLN A 1 198 ? -15.817 2.505 -25.352 1.00 90.19 198 GLN A CA 1
ATOM 1531 C C . GLN A 1 198 ? -14.552 2.197 -26.189 1.00 90.19 198 GLN A C 1
ATOM 1533 O O . GLN A 1 198 ? -13.455 2.612 -25.803 1.00 90.19 198 GLN A O 1
ATOM 1538 N N . PRO A 1 199 ? -14.658 1.563 -27.380 1.00 88.31 199 PRO A N 1
ATOM 1539 C CA . PRO A 1 199 ? -13.494 1.199 -28.207 1.00 88.31 199 PRO A CA 1
ATOM 1540 C C . PRO A 1 199 ? -12.581 2.378 -28.586 1.00 88.31 199 PRO A C 1
ATOM 1542 O O . PRO A 1 199 ? -11.356 2.256 -28.603 1.00 88.31 199 PRO A O 1
ATOM 1545 N N . ARG A 1 200 ? -13.164 3.558 -28.834 1.00 93.31 200 ARG A N 1
ATOM 1546 C CA . ARG A 1 200 ? -12.415 4.784 -29.166 1.00 93.31 200 ARG A CA 1
ATOM 1547 C C . ARG A 1 200 ? -11.544 5.310 -28.019 1.00 93.31 200 ARG A C 1
ATOM 1549 O O . ARG A 1 200 ? -10.621 6.070 -28.274 1.00 93.31 200 ARG A O 1
ATOM 1556 N N . MET A 1 201 ? -11.829 4.907 -26.779 1.00 91.19 201 MET A N 1
ATOM 1557 C CA . MET A 1 201 ? -11.133 5.372 -25.575 1.00 91.19 201 MET A CA 1
ATOM 1558 C C . MET A 1 201 ? -10.020 4.417 -25.120 1.00 91.19 201 MET A C 1
ATOM 1560 O O . MET A 1 201 ? -9.427 4.640 -24.068 1.00 91.19 201 MET A O 1
ATOM 1564 N N . HIS A 1 202 ? -9.707 3.365 -25.892 1.00 84.25 202 HIS A N 1
ATOM 1565 C CA . HIS A 1 202 ? -8.705 2.358 -25.514 1.00 84.25 202 HIS A CA 1
ATOM 1566 C C . HIS A 1 202 ? -7.342 2.969 -25.144 1.00 84.25 202 HIS A C 1
ATOM 1568 O O . HIS A 1 202 ? -6.708 2.499 -24.206 1.00 84.25 202 HIS A O 1
ATOM 1574 N N . ALA A 1 203 ? -6.923 4.044 -25.824 1.00 87.31 203 ALA A N 1
ATOM 1575 C CA . ALA A 1 203 ? -5.652 4.724 -25.574 1.00 87.31 203 ALA A CA 1
ATOM 1576 C C . ALA A 1 203 ? -5.568 5.403 -24.193 1.00 87.31 203 ALA A C 1
ATOM 1578 O O . ALA A 1 203 ? -4.471 5.639 -23.697 1.00 87.31 203 ALA A O 1
ATOM 1579 N N . LEU A 1 204 ? -6.710 5.704 -23.566 1.00 88.75 204 LEU A N 1
ATOM 1580 C CA . LEU A 1 204 ? -6.782 6.317 -22.237 1.00 88.75 204 LEU A CA 1
ATOM 1581 C C . LEU A 1 204 ? -6.880 5.277 -21.110 1.00 88.75 204 LEU A C 1
ATOM 1583 O O . LEU A 1 204 ? -6.879 5.646 -19.938 1.00 88.75 204 LEU A O 1
ATOM 1587 N N . ARG A 1 205 ? -6.970 3.978 -21.432 1.00 88.38 205 ARG A N 1
ATOM 1588 C CA . ARG A 1 205 ? -7.026 2.915 -20.421 1.00 88.38 205 ARG A CA 1
ATOM 1589 C C . ARG A 1 205 ? -5.634 2.606 -19.896 1.00 88.38 205 ARG A C 1
ATOM 1591 O O . ARG A 1 205 ? -4.774 2.115 -20.625 1.00 88.38 205 ARG A O 1
ATOM 1598 N N . VAL A 1 206 ? -5.445 2.816 -18.600 1.00 91.19 206 VAL A N 1
ATOM 1599 C CA . VAL A 1 206 ? -4.223 2.423 -17.901 1.00 91.19 206 VAL A CA 1
ATOM 1600 C C . VAL A 1 206 ? -4.479 1.130 -17.139 1.00 91.19 206 VAL A C 1
ATOM 1602 O O . VAL A 1 206 ? -5.276 1.087 -16.208 1.00 91.19 206 VAL A O 1
ATOM 1605 N N . HIS A 1 207 ? -3.772 0.067 -17.518 1.00 92.62 207 HIS A N 1
ATOM 1606 C CA . HIS A 1 207 ? -3.712 -1.158 -16.726 1.00 92.62 207 HIS A CA 1
ATOM 1607 C C . HIS A 1 207 ? -2.558 -1.046 -15.732 1.00 92.62 207 HIS A C 1
ATOM 1609 O O . HIS A 1 207 ? -1.405 -0.932 -16.151 1.00 92.62 207 HIS A O 1
ATOM 1615 N N . PHE A 1 208 ? -2.873 -1.085 -14.434 1.00 96.19 208 PHE A N 1
ATOM 1616 C CA . PHE A 1 208 ? -1.925 -0.811 -13.350 1.00 96.19 208 PHE A CA 1
ATOM 1617 C C . PHE A 1 208 ? -0.626 -1.619 -13.466 1.00 96.19 208 PHE A C 1
ATOM 1619 O O . PHE A 1 208 ? 0.443 -1.037 -13.634 1.00 96.19 208 PHE A O 1
ATOM 1626 N N . GLN A 1 209 ? -0.713 -2.954 -13.443 1.00 97.44 209 GLN A N 1
ATOM 1627 C CA . GLN A 1 209 ? 0.472 -3.818 -13.432 1.00 97.44 209 GLN A CA 1
ATOM 1628 C C . GLN A 1 209 ? 1.341 -3.650 -14.695 1.00 97.44 209 GLN A C 1
ATOM 1630 O O . GLN A 1 209 ? 2.530 -3.372 -14.538 1.00 97.44 209 GLN A O 1
ATOM 1635 N N . PRO A 1 210 ? 0.812 -3.743 -15.937 1.00 97.12 210 PRO A N 1
ATOM 1636 C CA . PRO A 1 210 ? 1.641 -3.554 -17.131 1.00 97.12 210 PRO A CA 1
ATOM 1637 C C . PRO A 1 210 ? 2.208 -2.138 -17.277 1.00 97.12 210 PRO A C 1
ATOM 1639 O O . PRO A 1 210 ? 3.245 -1.948 -17.913 1.00 97.12 210 PRO A O 1
ATOM 1642 N N . ALA A 1 211 ? 1.519 -1.117 -16.759 1.00 97.25 211 ALA A N 1
ATOM 1643 C CA . ALA A 1 211 ? 2.042 0.245 -16.751 1.00 97.25 211 ALA A CA 1
ATOM 1644 C C . ALA A 1 211 ? 3.197 0.383 -15.752 1.00 97.25 211 ALA A C 1
ATOM 1646 O O . ALA A 1 211 ? 4.258 0.870 -16.131 1.00 97.25 211 ALA A O 1
ATOM 1647 N N . LEU A 1 212 ? 3.024 -0.119 -14.525 1.00 98.38 212 LEU A N 1
ATOM 1648 C CA . LEU A 1 212 ? 4.051 -0.081 -13.486 1.00 98.38 212 LEU A CA 1
ATOM 1649 C C . LEU A 1 212 ? 5.301 -0.854 -13.908 1.00 98.38 212 LEU A C 1
ATOM 1651 O O . LEU A 1 212 ? 6.404 -0.329 -13.799 1.00 98.38 212 LEU A O 1
ATOM 1655 N N . GLU A 1 213 ? 5.135 -2.057 -14.461 1.00 98.31 213 GLU A N 1
ATOM 1656 C CA . GLU A 1 213 ? 6.251 -2.858 -14.964 1.00 98.31 213 GLU A CA 1
ATOM 1657 C C . GLU A 1 213 ? 7.059 -2.102 -16.028 1.00 98.31 213 GLU A C 1
ATOM 1659 O O . GLU A 1 213 ? 8.283 -2.016 -15.931 1.00 98.31 213 GLU A O 1
ATOM 1664 N N . ARG A 1 214 ? 6.392 -1.513 -17.031 1.00 97.75 214 ARG A N 1
ATOM 1665 C CA . ARG A 1 214 ? 7.073 -0.743 -18.086 1.00 97.75 214 ARG A CA 1
ATOM 1666 C C . ARG A 1 214 ? 7.797 0.480 -17.530 1.00 97.75 214 ARG A C 1
ATOM 1668 O O . ARG A 1 214 ? 8.933 0.726 -17.928 1.00 97.75 214 ARG A O 1
ATOM 1675 N N . SER A 1 215 ? 7.169 1.211 -16.610 1.00 98.06 215 SER A N 1
ATOM 1676 C CA . SER A 1 215 ? 7.788 2.367 -15.956 1.00 98.06 215 SER A CA 1
ATOM 1677 C C . SER A 1 215 ? 9.031 1.969 -15.161 1.00 98.06 215 SER A C 1
ATOM 1679 O O . SER A 1 215 ? 10.057 2.630 -15.276 1.00 98.06 215 SER A O 1
ATOM 1681 N N . LEU A 1 216 ? 8.980 0.860 -14.416 1.00 97.88 216 LEU A N 1
ATOM 1682 C CA . LEU A 1 216 ? 10.128 0.356 -13.658 1.00 97.88 216 LEU A CA 1
ATOM 1683 C C . LEU A 1 216 ? 11.261 -0.122 -14.566 1.00 97.88 216 LEU A C 1
ATOM 1685 O O . LEU A 1 216 ? 12.415 0.203 -14.307 1.00 97.88 216 LEU A O 1
ATOM 1689 N N . ARG A 1 217 ? 10.957 -0.824 -15.666 1.00 97.00 217 ARG A 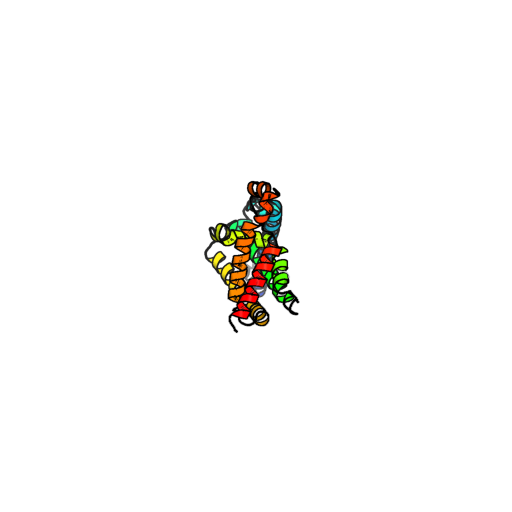N 1
ATOM 1690 C C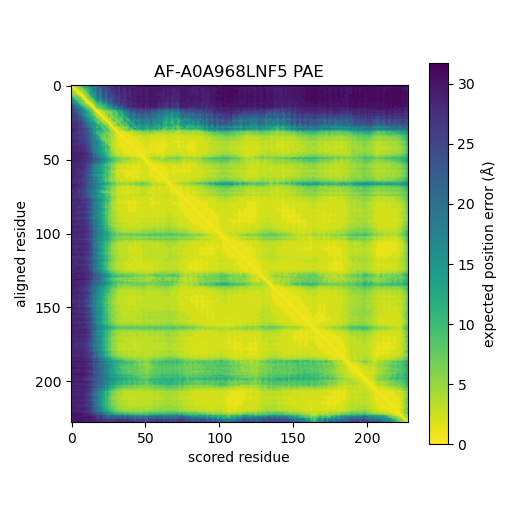A . ARG A 1 217 ? 11.980 -1.199 -16.659 1.00 97.00 217 ARG A CA 1
ATOM 1691 C C . ARG A 1 217 ? 12.700 0.029 -17.212 1.00 97.00 217 ARG A C 1
ATOM 1693 O O . ARG A 1 217 ? 13.923 0.018 -17.305 1.00 97.00 217 ARG A O 1
ATOM 1700 N N . ALA A 1 218 ? 11.947 1.069 -17.575 1.00 96.56 218 ALA A N 1
ATOM 1701 C CA . ALA A 1 218 ? 12.514 2.312 -18.090 1.00 96.56 218 ALA A CA 1
ATOM 1702 C C . ALA A 1 218 ? 13.374 3.023 -17.034 1.00 96.56 218 ALA A C 1
ATOM 1704 O O . ALA A 1 218 ? 14.484 3.446 -17.343 1.00 96.56 218 ALA A O 1
ATOM 1705 N N . LEU A 1 219 ? 12.893 3.088 -15.790 1.00 95.50 219 LEU A N 1
ATOM 1706 C CA . LEU A 1 219 ? 13.617 3.679 -14.667 1.00 95.50 219 LEU A CA 1
ATOM 1707 C C . LEU A 1 219 ? 14.949 2.962 -14.407 1.00 95.50 219 LEU A C 1
ATOM 1709 O O . LEU A 1 219 ? 15.997 3.599 -14.380 1.00 95.50 219 LEU A O 1
ATOM 1713 N N . PHE A 1 220 ? 14.927 1.633 -14.283 1.00 94.69 220 PHE A N 1
ATOM 1714 C CA . PHE A 1 220 ? 16.131 0.843 -14.007 1.00 94.69 220 PHE A CA 1
ATOM 1715 C C . PHE A 1 220 ? 17.140 0.908 -15.159 1.00 94.69 220 PHE A C 1
ATOM 1717 O O . PHE A 1 220 ? 18.343 0.984 -14.920 1.00 94.69 220 PHE A O 1
ATOM 1724 N N . ALA A 1 221 ? 16.663 0.924 -16.409 1.00 92.19 221 ALA A N 1
ATOM 1725 C CA . ALA A 1 221 ? 17.526 1.102 -17.571 1.00 92.19 221 ALA A CA 1
ATOM 1726 C C . ALA A 1 221 ? 18.173 2.497 -17.609 1.00 92.19 221 ALA A C 1
ATOM 1728 O O . ALA A 1 221 ? 19.341 2.601 -17.972 1.00 92.19 221 ALA A O 1
ATOM 1729 N N . GLY A 1 222 ? 17.435 3.547 -17.226 1.00 92.00 222 GLY A N 1
ATOM 1730 C CA . GLY A 1 222 ? 17.940 4.921 -17.166 1.00 92.00 222 GLY A CA 1
ATOM 1731 C C . GLY A 1 222 ? 19.065 5.091 -16.146 1.00 92.00 222 GLY A C 1
ATOM 1732 O O . GLY A 1 222 ? 20.124 5.603 -16.496 1.00 92.00 222 GLY A O 1
ATOM 1733 N N . ILE A 1 223 ? 18.881 4.559 -14.931 1.00 90.31 223 ILE A N 1
ATOM 1734 C CA . ILE A 1 223 ? 19.901 4.592 -13.867 1.00 90.31 223 ILE A CA 1
ATOM 1735 C C . ILE A 1 223 ? 21.211 3.940 -14.340 1.00 90.31 223 ILE A C 1
ATOM 1737 O O . ILE A 1 223 ? 22.295 4.480 -14.139 1.00 90.31 223 ILE A O 1
ATOM 1741 N N . GLY A 1 224 ? 21.120 2.802 -15.037 1.00 74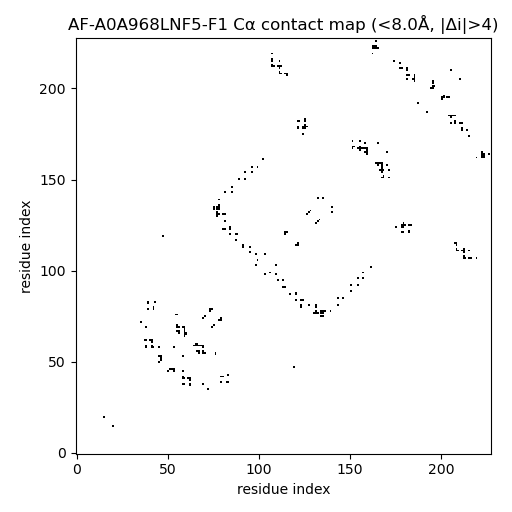.94 224 GLY A N 1
ATOM 1742 C CA . GLY A 1 224 ? 22.298 2.103 -15.556 1.00 74.94 224 GLY A CA 1
ATOM 1743 C C . GLY A 1 224 ? 23.026 2.820 -16.704 1.00 74.94 224 GLY A C 1
ATOM 1744 O O . GLY A 1 224 ? 24.153 2.441 -17.025 1.00 74.94 224 GLY A O 1
ATOM 1745 N N . GLN A 1 225 ? 22.409 3.821 -17.349 1.00 70.12 225 GLN A N 1
ATOM 1746 C CA . GLN A 1 225 ? 23.018 4.578 -18.452 1.00 70.12 225 GLN A CA 1
ATOM 1747 C C . GLN A 1 225 ? 23.742 5.851 -18.009 1.00 70.12 225 GLN A C 1
ATOM 1749 O O . GLN A 1 225 ? 24.720 6.208 -18.657 1.00 70.12 225 GLN A O 1
ATOM 1754 N N . GLU A 1 226 ? 23.344 6.495 -16.907 1.00 62.19 226 GLU A N 1
ATOM 1755 C CA . GLU A 1 226 ? 24.034 7.689 -16.375 1.00 62.19 226 GLU A CA 1
ATOM 1756 C C . GLU A 1 226 ? 25.472 7.407 -15.894 1.00 62.19 226 GLU A C 1
ATOM 1758 O O . GLU A 1 226 ? 26.227 8.330 -15.597 1.00 62.19 226 GLU A O 1
ATOM 1763 N N . GLN A 1 227 ? 25.875 6.133 -15.850 1.00 54.72 227 GLN A N 1
ATOM 1764 C CA . GLN A 1 227 ? 27.206 5.690 -15.429 1.00 54.72 227 GLN A CA 1
ATOM 1765 C C . GLN A 1 227 ? 28.178 5.358 -16.578 1.00 54.72 227 GLN A C 1
ATOM 1767 O O . GLN A 1 227 ? 29.288 4.894 -16.306 1.00 54.72 227 GLN A O 1
ATOM 1772 N N . ARG A 1 228 ? 27.787 5.547 -17.847 1.00 47.19 228 ARG A N 1
ATOM 1773 C CA . ARG A 1 228 ? 28.661 5.368 -19.024 1.00 47.19 228 ARG A CA 1
ATOM 1774 C C . ARG A 1 228 ? 29.070 6.699 -19.632 1.00 47.19 228 ARG A C 1
ATOM 1776 O O . ARG A 1 228 ? 30.244 6.779 -20.054 1.00 47.19 228 ARG A O 1
#

Mean predicted aligned error: 8.58 Å

Radius of gyration: 25.84 Å; Cα contacts (8 Å, |Δi|>4): 178; chains: 1; bounding box: 48×44×111 Å

Secondary structure (DSSP, 8-state):
-----------------HHHHHHHHHHHHHHHHHHHHHHHHHHHHHHHHHTT---HHHHHHHTT--TTGGGGT-SSHHHHHHHHHHHHHHHHHHHHHHHTSSPPS-HHHHHHHHHHT-HHHHHHHHTTTTTGGGG--HHHHHHHHHHHHHHHHHHHHHHHHHSTT--HHHHHHHHHHHHHHHHHHHS--HHHHHHHTSGGGGGGPPPHHHHHHHHHHHHHHHHHHTT-

pLDDT: mean 87.58, std 15.66, range [34.91, 98.38]

Solvent-accessible surface area (backbone atoms only — not comparable to full-atom values): 12889 Å² total; per-residue (Å²): 134,83,90,89,79,87,85,82,93,73,78,81,83,91,67,86,45,74,71,54,52,51,54,53,51,53,50,53,50,52,53,52,50,52,52,52,51,42,39,46,51,29,40,53,53,50,32,74,76,44,54,86,76,73,52,65,57,56,23,15,53,68,44,74,42,59,83,65,53,44,56,79,79,29,89,36,69,32,43,45,51,48,54,46,42,50,52,48,48,52,53,47,55,54,51,48,62,48,59,52,61,69,72,52,99,47,60,35,53,53,53,23,51,60,51,59,77,33,59,67,48,47,55,49,57,48,37,28,77,80,51,34,60,72,61,50,55,71,70,56,51,49,53,51,54,51,51,50,52,56,52,39,66,67,45,15,64,60,43,28,71,74,39,62,82,50,58,29,56,56,53,50,52,52,49,51,54,49,47,30,56,39,39,60,58,44,61,58,56,76,74,52,44,64,53,45,72,37,81,92,31,52,89,74,62,48,55,49,45,71,49,46,19,52,51,41,47,53,51,57,54,49,50,55,50,81,78,113

Nearest PDB structures (foldseek):
  3mnl-assembly1_B  TM=6.679E-01  e=8.599E-03  Mycobacterium tuberculosis H37Rv
  3lsj-assembly1_A  TM=6.423E-01  e=6.201E-03  Pseudomonas aeruginosa
  2oer-assembly1_B  TM=5.628E-01  e=7.832E-03  Pseudomonas aeruginosa
  2oer-assembly1_A  TM=5.959E-01  e=2.188E-02  Pseudomonas aeruginosa
  2qwt-assembly1_A  TM=5.809E-01  e=2.058E-01  Mycolicibacterium vanbaalenii PYR-1

Sequence (228 aa):
MVSKDFDASTSPPDANTPAQRGKQRARSHTDKTARKTQLLQAAAELHTERDLEWTMLEVAAKAGLAKGTTYLYFRTKEELLLELLTADLETWFQDLATNLNPPPPDLASAIAQSIAARPRMVELIAVQASILEQNLSPEAAERFKTFLLHRSQRLAPQLEALIPGCDGIEVLQWLNALVIGLAQLSQPSRVVTAILEQPRMHALRVHFQPALERSLRALFAGIGQEQR